Protein AF-A0A7S2E4H5-F1 (afdb_monomer_lite)

pLDDT: mean 79.69, std 18.26, range [30.3, 97.69]

Organism: NCBI:txid156173

Structure (mmCIF, N/CA/C/O backbone):
data_AF-A0A7S2E4H5-F1
#
_entry.id   AF-A0A7S2E4H5-F1
#
loop_
_atom_site.group_PDB
_atom_site.id
_atom_site.type_symbol
_atom_site.label_atom_id
_atom_site.label_alt_id
_atom_site.label_comp_id
_atom_site.label_asym_id
_atom_site.label_entity_id
_atom_site.label_seq_id
_atom_site.pdbx_PDB_ins_code
_atom_site.Cartn_x
_atom_site.Cartn_y
_atom_site.Cartn_z
_atom_site.occupancy
_atom_site.B_iso_or_equiv
_atom_site.auth_seq_id
_atom_site.auth_comp_id
_atom_site.auth_asym_id
_atom_site.auth_atom_id
_atom_site.pdbx_PDB_model_num
ATOM 1 N N . ALA A 1 1 ? -10.638 48.144 29.800 1.00 42.72 1 ALA A N 1
ATOM 2 C CA . ALA A 1 1 ? -10.459 46.744 30.228 1.00 42.72 1 ALA A CA 1
ATOM 3 C C . ALA A 1 1 ? -11.251 45.858 29.276 1.00 42.72 1 ALA A C 1
ATOM 5 O O . ALA A 1 1 ? -12.457 46.069 29.191 1.00 42.72 1 ALA A O 1
ATOM 6 N N . PRO A 1 2 ? -10.626 44.965 28.494 1.00 33.91 2 PRO A N 1
ATOM 7 C CA . PRO A 1 2 ? -11.381 44.022 27.685 1.00 33.91 2 PRO A CA 1
ATOM 8 C C . PRO A 1 2 ? -11.831 42.842 28.557 1.00 33.91 2 PRO A C 1
ATOM 10 O O . PRO A 1 2 ? -11.077 42.362 29.403 1.00 33.91 2 PRO A O 1
ATOM 13 N N . MET A 1 3 ? -13.086 42.428 28.379 1.00 31.50 3 MET A N 1
ATOM 14 C CA . MET A 1 3 ? -13.696 41.296 29.081 1.00 31.50 3 MET A CA 1
ATOM 15 C C . MET A 1 3 ? -13.072 39.964 28.638 1.00 31.50 3 MET A C 1
ATOM 17 O O . MET A 1 3 ? -12.712 39.833 27.465 1.00 31.50 3 MET A O 1
ATOM 21 N N . PRO A 1 4 ? -12.982 38.955 29.523 1.00 35.06 4 PRO A N 1
ATOM 22 C CA . PRO A 1 4 ? -12.543 37.630 29.127 1.00 35.06 4 PRO A CA 1
ATOM 23 C C . PRO A 1 4 ? -13.654 36.954 28.319 1.00 35.06 4 PRO A C 1
ATOM 25 O O . PRO A 1 4 ? -14.775 36.764 28.792 1.00 35.06 4 PRO A O 1
ATOM 28 N N . VAL A 1 5 ? -13.325 36.604 27.078 1.00 36.97 5 VAL A N 1
ATOM 29 C CA . VAL A 1 5 ? -14.122 35.713 26.236 1.00 36.97 5 VAL A CA 1
ATOM 30 C C . VAL A 1 5 ? -14.137 34.351 26.921 1.00 36.97 5 VAL A C 1
ATOM 32 O O . VAL A 1 5 ? -13.083 33.774 27.189 1.00 36.97 5 VAL A O 1
ATOM 35 N N . GLY A 1 6 ? -15.335 33.877 27.262 1.00 30.30 6 GLY A N 1
ATOM 36 C CA . GLY A 1 6 ? -15.539 32.606 27.939 1.00 30.30 6 GLY A CA 1
ATOM 37 C C . GLY A 1 6 ? -14.897 31.465 27.159 1.00 30.30 6 GLY A C 1
ATOM 38 O O . GLY A 1 6 ? -15.262 31.196 26.015 1.00 30.30 6 GLY A O 1
ATOM 39 N N . ALA A 1 7 ? -13.953 30.779 27.797 1.00 36.53 7 ALA A N 1
ATOM 40 C CA . ALA A 1 7 ? -13.545 29.455 27.373 1.00 36.53 7 ALA A CA 1
ATOM 41 C C . ALA A 1 7 ? -14.764 28.536 27.523 1.00 36.53 7 ALA A C 1
ATOM 43 O O . ALA A 1 7 ? -15.128 28.134 28.628 1.00 36.53 7 ALA A O 1
ATOM 44 N N . SER A 1 8 ? -15.425 28.243 26.404 1.00 35.50 8 SER A N 1
ATOM 45 C CA . SER A 1 8 ? -16.365 27.134 26.316 1.00 35.50 8 SER A CA 1
ATOM 46 C C . SER A 1 8 ? -15.570 25.858 26.567 1.00 35.50 8 SER A C 1
ATOM 48 O O . SER A 1 8 ? -14.859 25.382 25.683 1.00 35.50 8 SER A O 1
ATOM 50 N N . ALA A 1 9 ? -15.659 25.323 27.785 1.00 37.88 9 ALA A N 1
ATOM 51 C CA . ALA A 1 9 ? -15.227 23.970 28.082 1.00 37.88 9 ALA A CA 1
ATOM 52 C C . ALA A 1 9 ? -16.040 23.031 27.185 1.00 37.88 9 ALA A C 1
ATOM 54 O O . ALA A 1 9 ? -17.217 22.781 27.441 1.00 37.88 9 ALA A O 1
ATOM 55 N N . ALA A 1 10 ? -15.432 22.576 26.088 1.00 41.00 10 ALA A N 1
ATOM 56 C CA . ALA A 1 10 ? -15.995 21.525 25.263 1.00 41.00 10 ALA A CA 1
ATOM 57 C C . ALA A 1 10 ? -16.310 20.346 26.187 1.00 41.00 10 ALA A C 1
ATOM 59 O O . ALA A 1 10 ? -15.426 19.847 26.890 1.00 41.00 10 ALA A O 1
ATOM 60 N N . ALA A 1 11 ? -17.587 19.965 26.238 1.00 40.69 11 ALA A N 1
ATOM 61 C CA . ALA A 1 11 ? -18.033 18.778 26.941 1.00 40.69 11 ALA A CA 1
ATOM 62 C C . ALA A 1 11 ? -17.103 17.626 26.547 1.00 40.69 11 ALA A C 1
ATOM 64 O O . ALA A 1 11 ? -16.905 17.378 25.356 1.00 40.69 11 ALA A O 1
ATOM 65 N N . LYS A 1 12 ? -16.491 16.966 27.538 1.00 42.22 12 LYS A N 1
ATOM 66 C CA . LYS A 1 12 ? -15.772 15.709 27.325 1.00 42.22 12 LYS A CA 1
ATOM 67 C C . LYS A 1 12 ? -16.786 14.741 26.729 1.00 42.22 12 LYS A C 1
ATOM 69 O O . LYS A 1 12 ? -17.591 14.180 27.459 1.00 42.22 12 LYS A O 1
ATOM 74 N N . SER A 1 13 ? -16.816 14.635 25.406 1.00 53.72 13 SER A N 1
ATOM 75 C CA . SER A 1 13 ? -17.628 13.640 24.725 1.00 53.72 13 SER A CA 1
ATOM 76 C C . SER A 1 13 ? -17.195 12.280 25.254 1.00 53.72 13 SER A C 1
ATOM 78 O O . SER A 1 13 ? -15.989 12.015 25.249 1.00 53.72 13 SER A O 1
ATOM 80 N N . ASP A 1 14 ? -18.150 11.467 25.703 1.00 66.69 14 ASP A N 1
ATOM 81 C CA . ASP A 1 14 ? -17.972 10.061 26.075 1.00 66.69 14 ASP A CA 1
ATOM 82 C C . ASP A 1 14 ? -17.425 9.281 24.873 1.00 66.69 14 ASP A C 1
ATOM 84 O O . ASP A 1 14 ? -18.153 8.667 24.098 1.00 66.69 14 ASP A O 1
ATOM 88 N N . ARG A 1 15 ? -16.118 9.395 24.655 1.00 83.00 15 ARG A N 1
ATOM 89 C CA . ARG A 1 15 ? -15.388 8.753 23.572 1.00 83.00 15 ARG A CA 1
ATOM 90 C C . ARG A 1 15 ? -14.619 7.600 24.174 1.00 83.00 15 ARG A C 1
ATOM 92 O O . ARG A 1 15 ? -13.672 7.799 24.935 1.00 83.00 15 ARG A O 1
ATOM 99 N N . VAL A 1 16 ? -15.032 6.392 23.824 1.00 93.12 16 VAL A N 1
ATOM 100 C CA . VAL A 1 16 ? -14.374 5.166 24.269 1.00 93.12 16 VAL A CA 1
ATOM 101 C C . VAL A 1 16 ? -13.169 4.933 23.367 1.00 93.12 16 VAL A C 1
ATOM 103 O O . VAL A 1 16 ? -13.313 4.833 22.150 1.00 93.12 16 VAL A O 1
ATOM 106 N N . ALA A 1 17 ? -11.969 4.879 23.942 1.00 94.44 17 ALA A N 1
ATOM 107 C CA . ALA A 1 17 ? -10.776 4.523 23.181 1.00 94.44 17 ALA A CA 1
ATOM 108 C C . ALA A 1 17 ? -10.921 3.092 22.643 1.00 94.44 17 ALA A C 1
ATOM 110 O O . ALA A 1 17 ? -11.359 2.205 23.371 1.00 94.44 17 ALA A O 1
ATOM 111 N N . VAL A 1 18 ? -10.565 2.874 21.380 1.00 95.06 18 VAL A N 1
ATOM 112 C CA . VAL A 1 18 ? -10.649 1.575 20.695 1.00 95.06 18 VAL A CA 1
ATOM 113 C C . VAL A 1 18 ? -9.493 1.414 19.715 1.00 95.06 18 VAL A C 1
ATOM 115 O O . VAL A 1 18 ? -8.857 2.388 19.305 1.00 95.06 18 VAL A O 1
ATOM 118 N N . GLN A 1 19 ? -9.248 0.177 19.295 1.00 94.44 19 GLN A N 1
ATOM 119 C CA . GLN A 1 19 ? -8.546 -0.095 18.046 1.00 94.44 19 GLN A CA 1
ATOM 120 C C . GLN A 1 19 ? -9.551 -0.518 16.986 1.00 94.44 19 GLN A C 1
ATOM 122 O O . GLN A 1 19 ? -10.465 -1.293 17.271 1.00 94.44 19 GLN A O 1
ATOM 127 N N . PHE A 1 20 ? -9.361 -0.027 15.768 1.00 95.12 20 PHE A N 1
ATOM 128 C CA . PHE A 1 20 ? -10.204 -0.363 14.631 1.00 95.12 20 PHE A CA 1
ATOM 129 C C . PHE A 1 20 ? -9.353 -0.767 13.429 1.00 95.12 20 PHE A C 1
ATOM 131 O O . PHE A 1 20 ? -8.232 -0.279 13.263 1.00 95.12 20 PHE A O 1
ATOM 138 N N . PHE A 1 21 ? -9.859 -1.676 12.603 1.00 95.31 21 PHE A N 1
ATOM 139 C CA . PHE A 1 21 ? -9.192 -2.059 11.368 1.00 95.31 21 PHE A CA 1
ATOM 140 C C . PHE A 1 21 ? -9.642 -1.127 10.243 1.00 95.31 21 PHE A C 1
ATOM 142 O O . PHE A 1 21 ? -10.796 -1.150 9.818 1.00 95.31 21 PHE A O 1
ATOM 149 N N . LEU A 1 22 ? -8.729 -0.284 9.762 1.00 96.50 22 LEU A N 1
ATOM 150 C CA . LEU A 1 22 ? -8.971 0.536 8.584 1.00 96.50 22 LEU A CA 1
ATOM 151 C C . LEU A 1 22 ? -9.149 -0.383 7.372 1.00 96.50 22 LEU A C 1
ATOM 153 O O . LEU A 1 22 ? -8.344 -1.288 7.161 1.00 96.50 22 LEU A O 1
ATOM 157 N N . THR A 1 23 ? -10.179 -0.114 6.578 1.00 95.44 23 THR A N 1
ATOM 158 C CA . THR A 1 23 ? -10.408 -0.724 5.267 1.00 95.44 23 THR A CA 1
ATOM 159 C C . THR A 1 23 ? -10.743 0.400 4.304 1.00 95.44 23 THR A C 1
ATOM 161 O O . THR A 1 23 ? -11.634 1.201 4.579 1.00 95.44 23 THR A O 1
ATOM 164 N N . VAL A 1 24 ? -10.010 0.487 3.201 1.00 95.12 24 VAL A N 1
ATOM 165 C CA . VAL A 1 24 ? -10.157 1.556 2.210 1.00 95.12 24 VAL A CA 1
ATOM 166 C C . VAL A 1 24 ? -10.390 0.920 0.855 1.00 95.12 24 VAL A C 1
ATOM 168 O O . VAL A 1 24 ? -9.580 0.103 0.416 1.00 95.12 24 VAL A O 1
ATOM 171 N N . ASP A 1 25 ? -11.462 1.329 0.181 1.00 92.06 25 ASP A N 1
ATOM 172 C CA . ASP A 1 25 ? -11.707 0.920 -1.196 1.00 92.06 25 ASP A CA 1
ATOM 173 C C . ASP A 1 25 ? -10.605 1.483 -2.096 1.00 92.06 25 ASP A C 1
ATOM 175 O O . ASP A 1 25 ? -10.458 2.698 -2.252 1.00 92.06 25 ASP A O 1
ATOM 179 N N . LEU A 1 26 ? -9.791 0.600 -2.678 1.00 90.56 26 LEU A N 1
ATOM 180 C CA . LEU A 1 26 ? -8.650 1.035 -3.482 1.00 90.56 26 LEU A CA 1
ATOM 181 C C . LEU A 1 26 ? -9.069 1.623 -4.827 1.00 90.56 26 LEU A C 1
ATOM 183 O O . LEU A 1 26 ? -8.196 2.157 -5.520 1.00 90.56 26 LEU A O 1
ATOM 187 N N . THR A 1 27 ? -10.350 1.500 -5.185 1.00 86.19 27 THR A N 1
ATOM 188 C CA . THR A 1 27 ? -10.955 2.010 -6.411 1.00 86.19 27 THR A CA 1
ATOM 189 C C . THR A 1 27 ? -11.573 3.395 -6.251 1.00 86.19 27 THR A C 1
ATOM 191 O O . THR A 1 27 ? -11.859 4.036 -7.264 1.00 86.19 27 THR A O 1
ATOM 194 N N . ASP A 1 28 ? -11.739 3.883 -5.023 1.00 87.50 28 ASP A N 1
ATOM 195 C CA . ASP A 1 28 ? -12.206 5.239 -4.758 1.00 87.50 28 ASP A CA 1
ATOM 196 C C . ASP A 1 28 ? -11.040 6.236 -4.887 1.00 87.50 28 ASP A C 1
ATOM 198 O O . ASP A 1 28 ? -10.008 6.139 -4.221 1.00 87.50 28 ASP A O 1
ATOM 202 N N . THR A 1 29 ? -11.185 7.223 -5.771 1.00 82.19 29 THR A N 1
ATOM 203 C CA . THR A 1 29 ? -10.162 8.254 -6.000 1.00 82.19 29 THR A CA 1
ATOM 204 C C . THR A 1 29 ? -10.111 9.297 -4.885 1.00 82.19 29 THR A C 1
ATOM 206 O O . THR A 1 29 ? -9.074 9.947 -4.706 1.00 82.19 29 THR A O 1
ATOM 209 N N . ALA A 1 30 ? -11.193 9.431 -4.117 1.00 87.62 30 ALA A N 1
ATOM 210 C CA . ALA A 1 30 ? -11.297 10.289 -2.945 1.00 87.62 30 ALA A CA 1
ATOM 211 C C . ALA A 1 30 ? -10.940 9.559 -1.640 1.00 87.62 30 ALA A C 1
ATOM 213 O O . ALA A 1 30 ? -10.965 10.180 -0.576 1.00 87.62 30 ALA A O 1
ATOM 214 N N . ALA A 1 31 ? -10.564 8.280 -1.722 1.00 90.19 31 ALA A N 1
ATOM 215 C CA . ALA A 1 31 ? -10.208 7.454 -0.582 1.00 90.19 31 ALA A CA 1
ATOM 216 C C . ALA A 1 31 ? -9.148 8.113 0.327 1.00 90.19 31 ALA A C 1
ATOM 218 O O . ALA A 1 31 ? -8.085 8.535 -0.157 1.00 90.19 31 ALA A O 1
ATOM 219 N N . PRO A 1 32 ? -9.384 8.158 1.651 1.00 95.25 32 PRO A N 1
ATOM 220 C CA . PRO A 1 32 ? -8.406 8.646 2.609 1.00 95.25 32 PRO A CA 1
ATOM 221 C C . PRO A 1 32 ? -7.432 7.524 3.002 1.00 95.25 32 PRO A C 1
ATOM 223 O O . PRO A 1 32 ? -7.831 6.461 3.469 1.00 95.25 32 PRO A O 1
ATOM 226 N N . PHE A 1 33 ? -6.133 7.774 2.858 1.00 97.00 33 PHE A N 1
ATOM 227 C CA . PHE A 1 33 ? -5.062 6.869 3.281 1.00 97.00 33 PHE A CA 1
ATOM 228 C C . PHE A 1 33 ? -4.336 7.433 4.497 1.00 97.00 33 PHE A C 1
ATOM 230 O O . PHE A 1 33 ? -4.181 8.646 4.608 1.00 97.00 33 PHE A O 1
ATOM 237 N N . VAL A 1 34 ? -3.784 6.577 5.355 1.00 97.62 34 VAL A N 1
ATOM 238 C CA . VAL A 1 34 ? -2.894 7.031 6.434 1.00 97.62 34 VAL A CA 1
ATOM 239 C C . VAL A 1 34 ? -1.463 7.134 5.917 1.00 97.62 34 VAL A C 1
ATOM 241 O O . VAL A 1 34 ? -0.870 6.151 5.468 1.00 97.62 34 VAL A O 1
ATOM 244 N N . ALA A 1 35 ? -0.884 8.327 5.984 1.00 96.62 35 ALA A N 1
ATOM 245 C CA . ALA A 1 35 ? 0.507 8.561 5.631 1.00 96.62 35 ALA A CA 1
ATOM 246 C C . ALA A 1 35 ? 1.456 7.948 6.674 1.00 96.62 35 ALA A C 1
ATOM 248 O O . ALA A 1 35 ? 1.439 8.324 7.845 1.00 96.62 35 ALA A O 1
ATOM 249 N N . ARG A 1 36 ? 2.350 7.055 6.240 1.00 93.88 36 ARG A N 1
ATOM 250 C CA . ARG A 1 36 ? 3.518 6.634 7.021 1.00 93.88 36 ARG A CA 1
ATOM 251 C C . ARG A 1 36 ? 4.674 7.584 6.716 1.00 93.88 36 ARG A C 1
ATOM 253 O O . ARG A 1 36 ? 5.007 7.797 5.552 1.00 93.88 36 ARG A O 1
ATOM 260 N N . GLN A 1 37 ? 5.261 8.177 7.750 1.00 79.25 37 GLN A N 1
ATOM 261 C CA . GLN A 1 37 ? 6.379 9.110 7.610 1.00 79.25 37 GLN A CA 1
ATOM 262 C C . GLN A 1 37 ? 7.678 8.471 8.113 1.00 79.25 37 GLN A C 1
ATOM 264 O O . GLN A 1 37 ? 7.699 7.878 9.188 1.00 79.25 37 GLN A O 1
ATOM 269 N N . SER A 1 38 ? 8.770 8.635 7.361 1.00 70.69 38 SER A N 1
ATOM 270 C CA . SER A 1 38 ? 10.126 8.263 7.802 1.00 70.69 38 SER A CA 1
ATOM 271 C C . SER A 1 38 ? 11.207 9.279 7.409 1.00 70.69 38 SER A C 1
ATOM 273 O O . SER A 1 38 ? 12.380 8.925 7.329 1.00 70.69 38 SER A O 1
ATOM 275 N N . GLY A 1 39 ? 10.830 10.533 7.122 1.00 73.00 39 GLY A N 1
ATOM 276 C CA . GLY A 1 39 ? 11.769 11.558 6.634 1.00 73.00 39 GLY A CA 1
ATOM 277 C C . GLY A 1 39 ? 12.276 11.320 5.203 1.00 73.00 39 GLY A C 1
ATOM 278 O O . GLY A 1 39 ? 13.297 11.873 4.809 1.00 73.00 39 GLY A O 1
ATOM 279 N N . THR A 1 40 ? 11.581 10.472 4.447 1.00 81.88 40 THR A N 1
ATOM 280 C CA . THR A 1 40 ? 11.836 10.124 3.044 1.00 81.88 40 THR A CA 1
ATOM 281 C C . THR A 1 40 ? 11.120 11.076 2.092 1.00 81.88 40 THR A C 1
ATOM 283 O O . THR A 1 40 ? 10.114 11.684 2.463 1.00 81.88 40 THR A O 1
ATOM 286 N N . SER A 1 41 ? 11.608 11.186 0.852 1.00 89.56 41 SER A N 1
ATOM 287 C CA . SER A 1 41 ? 10.870 11.888 -0.206 1.00 89.56 41 SER A CA 1
ATOM 288 C C . SER A 1 41 ? 9.633 11.101 -0.641 1.00 89.56 41 SER A C 1
ATOM 290 O O . SER A 1 41 ? 8.603 11.687 -0.977 1.00 89.56 41 SER A O 1
ATOM 292 N N . LEU A 1 42 ? 9.702 9.769 -0.565 1.00 92.56 42 LEU A N 1
ATOM 293 C CA . LEU A 1 42 ? 8.583 8.876 -0.819 1.00 92.56 42 LEU A CA 1
ATOM 294 C C . LEU A 1 42 ? 7.771 8.610 0.450 1.00 92.56 42 LEU A C 1
ATOM 296 O O . LEU A 1 42 ? 8.294 8.556 1.562 1.00 92.56 42 LEU A O 1
ATOM 300 N N . GLN A 1 43 ? 6.473 8.379 0.274 1.00 93.19 43 GLN A N 1
ATOM 301 C CA . GLN A 1 43 ? 5.541 8.123 1.367 1.00 93.19 43 GLN A CA 1
ATOM 302 C C . GLN A 1 43 ? 4.771 6.829 1.110 1.00 93.19 43 GLN A C 1
ATOM 304 O O . GLN A 1 43 ? 4.125 6.688 0.068 1.00 93.19 43 GLN A O 1
ATOM 309 N N . LEU A 1 44 ? 4.795 5.907 2.077 1.00 96.31 44 LEU A N 1
ATOM 310 C CA . LEU A 1 44 ? 3.875 4.771 2.077 1.00 96.31 44 LEU A CA 1
ATOM 311 C C . LEU A 1 44 ? 2.528 5.210 2.637 1.00 96.31 44 LEU A C 1
ATOM 313 O O . LEU A 1 44 ? 2.449 5.900 3.652 1.00 96.31 44 LEU A O 1
ATOM 317 N N . ARG A 1 45 ? 1.460 4.800 1.963 1.00 96.69 45 ARG A N 1
ATOM 318 C CA . ARG A 1 45 ? 0.091 5.192 2.290 1.00 96.69 45 ARG A CA 1
ATOM 319 C C . ARG A 1 45 ? -0.707 3.959 2.659 1.00 96.69 45 ARG A C 1
ATOM 321 O O . ARG A 1 45 ? -0.971 3.115 1.807 1.00 96.69 45 ARG A O 1
ATOM 328 N N . GLN A 1 46 ? -1.038 3.828 3.932 1.00 97.69 46 GLN A N 1
ATOM 329 C CA . GLN A 1 46 ? -1.779 2.692 4.450 1.00 97.69 46 GLN A CA 1
ATOM 330 C C . GLN A 1 46 ? -3.253 2.805 4.076 1.00 97.69 46 GLN A C 1
ATOM 332 O O . GLN A 1 46 ? -3.898 3.815 4.350 1.00 97.69 46 GLN A O 1
ATOM 337 N N . SER A 1 47 ? -3.761 1.750 3.451 1.00 97.25 47 SER A N 1
ATOM 338 C CA . SER A 1 47 ? -5.171 1.573 3.109 1.00 97.25 47 SER A CA 1
ATOM 339 C C . SER A 1 47 ? -5.857 0.560 4.016 1.00 97.25 47 SER A C 1
ATOM 341 O O . SER A 1 47 ? -7.057 0.655 4.228 1.00 97.25 47 SER A O 1
ATOM 343 N N . HIS A 1 48 ? -5.105 -0.408 4.551 1.00 96.81 48 HIS A N 1
ATOM 344 C CA . HIS A 1 48 ? -5.649 -1.408 5.464 1.00 96.81 48 HIS A CA 1
ATOM 345 C C . HIS A 1 48 ? -4.727 -1.643 6.652 1.00 96.81 48 HIS A C 1
ATOM 347 O O . HIS A 1 48 ? -3.502 -1.622 6.504 1.00 96.81 48 HIS A O 1
ATOM 353 N N . GLY A 1 49 ? -5.298 -1.890 7.825 1.00 95.44 49 GLY A N 1
ATOM 354 C CA . GLY A 1 49 ? -4.559 -2.261 9.032 1.00 95.44 49 GLY A CA 1
ATOM 355 C C . GLY A 1 49 ? -5.146 -1.656 10.303 1.00 95.44 49 GLY A C 1
ATOM 356 O O . GLY A 1 49 ? -5.958 -0.736 10.256 1.00 95.44 49 GLY A O 1
ATOM 357 N N . TRP A 1 50 ? -4.708 -2.167 11.450 1.00 94.62 50 TRP A N 1
ATOM 358 C CA . TRP A 1 50 ? -5.155 -1.685 12.757 1.00 94.62 50 TRP A CA 1
ATOM 359 C C . TRP A 1 50 ? -4.631 -0.279 13.065 1.00 94.62 50 TRP A C 1
ATOM 361 O O . TRP A 1 50 ? -3.439 -0.009 12.907 1.00 94.62 50 TRP A O 1
ATOM 371 N N . LEU A 1 51 ? -5.521 0.580 13.559 1.00 94.50 51 LEU A N 1
ATOM 372 C CA . LEU A 1 51 ? -5.250 1.940 14.022 1.00 94.50 51 LEU A CA 1
ATOM 373 C C . LEU A 1 51 ? -5.905 2.179 15.386 1.00 94.50 51 LEU A C 1
ATOM 375 O O . LEU A 1 51 ? -6.862 1.497 15.757 1.00 94.50 51 LEU A O 1
ATOM 379 N N . ASN A 1 52 ? -5.409 3.174 16.119 1.00 94.69 52 ASN A N 1
ATOM 380 C CA . ASN A 1 52 ? -6.051 3.652 17.343 1.00 94.69 52 ASN A CA 1
ATOM 381 C C . ASN A 1 52 ? -7.103 4.724 17.020 1.00 94.69 52 ASN A C 1
ATOM 383 O O . ASN A 1 52 ? -6.925 5.545 16.118 1.00 94.69 52 ASN A O 1
ATOM 387 N N . GLY A 1 53 ? -8.189 4.764 17.783 1.00 95.56 53 GLY A N 1
ATOM 388 C CA . GLY A 1 53 ? -9.228 5.770 17.609 1.00 95.56 53 GLY A CA 1
ATOM 389 C C . GLY A 1 53 ? -10.195 5.846 18.779 1.00 95.56 53 GLY A C 1
ATOM 390 O O . GLY A 1 53 ? -9.958 5.305 19.860 1.00 95.56 53 GLY A O 1
ATOM 391 N N . TYR A 1 54 ? -11.297 6.537 18.532 1.00 96.25 54 TYR A N 1
ATOM 392 C CA . TYR A 1 54 ? -12.343 6.820 19.497 1.00 96.25 54 TYR A CA 1
ATOM 393 C C . TYR A 1 54 ? -13.696 6.4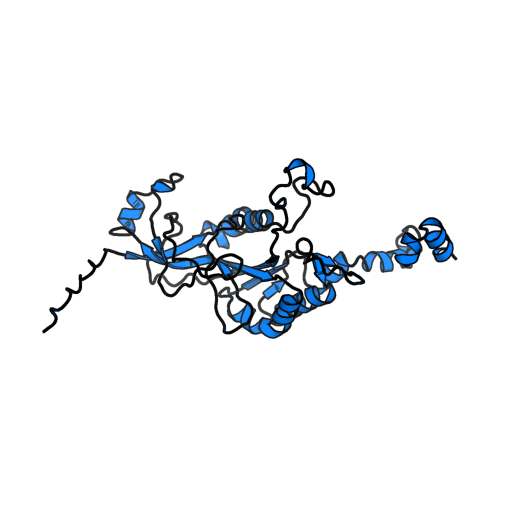10 18.932 1.00 96.25 54 TYR A C 1
ATOM 395 O O . TYR A 1 54 ? -14.116 6.906 17.888 1.00 96.25 54 TYR A O 1
ATOM 403 N N . LEU A 1 55 ? -14.377 5.516 19.636 1.00 96.38 55 LEU A N 1
ATOM 404 C CA . LEU A 1 55 ? -15.728 5.067 19.339 1.00 96.38 55 LEU A CA 1
ATOM 405 C C . LEU A 1 55 ? -16.747 6.099 19.837 1.00 96.38 55 LEU A C 1
ATOM 407 O O . LEU A 1 55 ? -16.689 6.539 20.987 1.00 96.38 55 LEU A O 1
ATOM 411 N N . HIS A 1 56 ? -17.708 6.446 18.980 1.00 94.50 56 HIS A N 1
ATOM 412 C CA . HIS A 1 56 ? -18.850 7.307 19.303 1.00 94.50 56 HIS A CA 1
ATOM 413 C C . HIS A 1 56 ? -20.005 6.472 19.860 1.00 94.50 56 HIS A C 1
ATOM 415 O O . HIS A 1 56 ? -21.071 6.351 19.259 1.00 94.50 56 HIS A O 1
ATOM 421 N N . ALA A 1 57 ? -19.761 5.844 21.003 1.00 91.00 57 ALA A N 1
ATOM 422 C CA . ALA A 1 57 ? -20.749 5.112 21.781 1.00 91.00 57 ALA A CA 1
ATOM 423 C C . ALA A 1 57 ? -20.330 5.128 23.253 1.00 91.00 57 ALA A C 1
ATOM 425 O O . ALA A 1 57 ? -19.156 5.318 23.566 1.00 91.00 57 ALA A O 1
ATOM 426 N N . SER A 1 58 ? -21.277 4.870 24.152 1.00 89.06 58 SER A N 1
ATOM 427 C CA . SER A 1 58 ? -21.020 4.759 25.593 1.00 89.06 58 SER A CA 1
ATOM 428 C C . SER A 1 58 ? -20.097 3.592 25.953 1.00 89.06 58 SER A C 1
ATOM 430 O O . SER A 1 58 ? -19.356 3.670 26.928 1.00 89.06 58 SER A O 1
ATOM 432 N N . SER A 1 59 ? -20.134 2.506 25.177 1.00 92.75 59 SER A N 1
ATOM 433 C CA . SER A 1 59 ? -19.275 1.333 25.351 1.00 92.75 59 SER A CA 1
ATOM 434 C C . SER A 1 59 ? -19.189 0.503 24.067 1.00 92.75 59 SER A C 1
ATOM 436 O O . SER A 1 59 ? -20.016 0.643 23.158 1.00 92.75 59 SER A O 1
ATOM 438 N N . LEU A 1 60 ? -18.205 -0.400 23.998 1.00 92.19 60 LEU A N 1
ATOM 439 C CA . LEU A 1 60 ? -18.114 -1.375 22.908 1.00 92.19 60 LEU A CA 1
ATOM 440 C C . LEU A 1 60 ? -19.311 -2.341 22.920 1.00 92.19 60 LEU A C 1
ATOM 442 O O . LEU A 1 60 ? -19.819 -2.696 21.859 1.00 92.19 60 LEU A O 1
ATOM 446 N N . ASP A 1 61 ? -19.809 -2.717 24.098 1.00 93.12 61 ASP A N 1
ATOM 447 C CA . ASP A 1 61 ? -20.988 -3.579 24.239 1.00 93.12 61 ASP A CA 1
ATOM 448 C C . ASP A 1 61 ? -22.266 -2.915 23.722 1.00 93.12 61 ASP A C 1
ATOM 450 O O . ASP A 1 61 ? -23.100 -3.568 23.091 1.00 93.12 61 ASP A O 1
ATOM 454 N N . ASP A 1 62 ? -22.424 -1.610 23.937 1.00 92.62 62 ASP A N 1
ATOM 455 C CA . ASP A 1 62 ? -23.568 -0.871 23.401 1.00 92.62 62 ASP A CA 1
ATOM 456 C C . ASP A 1 62 ? -23.497 -0.777 21.878 1.00 92.62 62 ASP A C 1
ATOM 458 O O . ASP A 1 62 ? -24.504 -0.981 21.197 1.00 92.62 62 ASP A O 1
ATOM 462 N N . ALA A 1 63 ? -22.295 -0.578 21.333 1.00 93.25 63 ALA A N 1
ATOM 463 C CA . ALA A 1 63 ? -22.061 -0.634 19.897 1.00 93.25 63 ALA A CA 1
ATOM 464 C C . ALA A 1 63 ? -22.375 -2.032 19.319 1.00 93.25 63 ALA A C 1
ATOM 466 O O . ALA A 1 63 ? -23.014 -2.132 18.271 1.00 93.25 63 ALA A O 1
ATOM 467 N N . ARG A 1 64 ? -22.026 -3.120 20.031 1.00 94.06 64 ARG A N 1
ATOM 468 C CA . ARG A 1 64 ? -22.379 -4.507 19.654 1.00 94.06 64 AR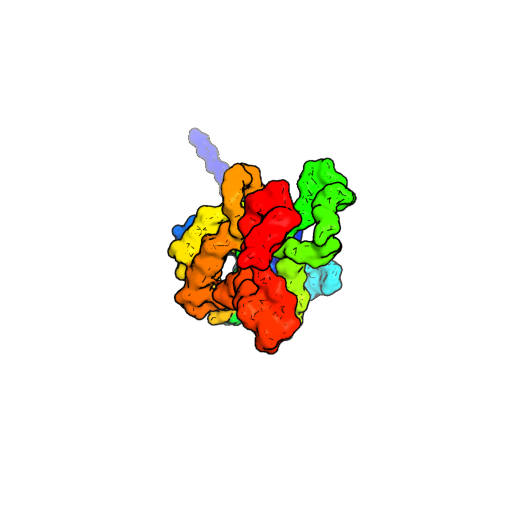G A CA 1
ATOM 469 C C . ARG A 1 64 ? -23.889 -4.735 19.605 1.00 94.06 64 ARG A C 1
ATOM 471 O O . ARG A 1 64 ? -24.363 -5.398 18.691 1.00 94.06 64 ARG A O 1
ATOM 478 N N . LYS A 1 65 ? -24.648 -4.193 20.562 1.00 94.31 65 LYS A N 1
ATOM 479 C CA . LYS A 1 65 ? -26.116 -4.347 20.614 1.00 94.31 65 LYS A CA 1
ATOM 480 C C . LYS A 1 65 ? -26.835 -3.613 19.482 1.00 94.31 65 LYS A C 1
ATOM 482 O O . LYS A 1 65 ? -27.897 -4.054 19.057 1.00 94.31 65 LYS A O 1
ATOM 487 N N . GLN A 1 66 ? -26.288 -2.487 19.028 1.00 92.00 66 GLN A N 1
ATOM 488 C CA . GLN A 1 66 ? -26.874 -1.679 17.952 1.00 92.00 66 GLN A CA 1
ATOM 489 C C . GLN A 1 66 ? -26.493 -2.184 16.554 1.00 92.00 66 GLN A C 1
ATOM 491 O O . GLN A 1 66 ? -27.197 -1.902 15.583 1.00 92.00 66 GLN A O 1
ATOM 496 N N . TYR A 1 67 ? -25.403 -2.945 16.454 1.00 95.25 67 TYR A N 1
ATOM 497 C CA . TYR A 1 67 ? -24.889 -3.470 15.199 1.00 95.25 67 TYR A CA 1
ATOM 498 C C . TYR A 1 67 ? -25.860 -4.454 14.534 1.00 95.25 67 TYR A C 1
ATOM 500 O O . TYR A 1 67 ? -26.320 -5.424 15.133 1.00 95.25 67 TYR A O 1
ATOM 508 N N . THR A 1 68 ? -26.126 -4.235 13.247 1.00 94.00 68 THR A N 1
ATOM 509 C CA . THR A 1 68 ? -26.831 -5.178 12.374 1.00 94.00 68 THR A CA 1
ATOM 510 C C . THR A 1 68 ? -25.972 -5.472 11.146 1.00 94.00 68 THR A C 1
ATOM 512 O O . THR A 1 68 ? -25.626 -4.570 10.375 1.00 94.00 68 THR A O 1
ATOM 515 N N . ALA A 1 69 ? -25.647 -6.751 10.936 1.00 91.00 69 ALA A N 1
ATOM 516 C CA . ALA A 1 69 ? -24.874 -7.191 9.778 1.00 91.00 69 ALA A CA 1
ATOM 517 C C . ALA A 1 69 ? -25.546 -6.750 8.464 1.00 91.00 69 ALA A C 1
ATOM 519 O O . ALA A 1 69 ? -26.762 -6.854 8.307 1.00 91.00 69 ALA A O 1
ATOM 520 N N . GLY A 1 70 ? -24.756 -6.212 7.532 1.00 89.81 70 GLY A N 1
ATOM 521 C CA . GLY A 1 70 ? -25.240 -5.726 6.234 1.00 89.81 70 GLY A CA 1
ATOM 522 C C . GLY A 1 70 ? -25.969 -4.373 6.247 1.00 89.81 70 GLY A C 1
ATOM 523 O O . GLY A 1 70 ? -26.292 -3.863 5.178 1.00 89.81 70 GLY A O 1
ATOM 524 N N . LYS A 1 71 ? -26.209 -3.752 7.412 1.00 93.12 71 LYS A N 1
ATOM 525 C CA . LYS A 1 71 ? -26.794 -2.404 7.509 1.00 93.12 71 LYS A CA 1
ATOM 526 C C . LYS A 1 71 ? -25.751 -1.401 7.992 1.00 93.12 71 LYS A C 1
ATOM 528 O O . LYS A 1 71 ? -25.672 -1.120 9.184 1.00 93.12 71 LYS A O 1
ATOM 533 N N . GLU A 1 72 ? -24.997 -0.819 7.065 1.00 90.56 72 GLU A N 1
ATOM 534 C CA . GLU A 1 72 ? -23.858 0.068 7.358 1.00 90.56 72 GLU A CA 1
ATOM 535 C C . GLU A 1 72 ? -24.203 1.239 8.298 1.00 90.56 72 GLU A C 1
ATOM 537 O O . GLU A 1 72 ? -23.440 1.570 9.196 1.00 90.56 72 GLU A O 1
ATOM 542 N N . LEU A 1 73 ? -25.406 1.816 8.202 1.00 93.06 73 LEU A N 1
ATOM 543 C CA . LEU A 1 73 ? -25.850 2.883 9.115 1.00 93.06 73 LEU A CA 1
ATOM 544 C C . LEU A 1 73 ? -25.958 2.454 10.591 1.00 93.06 73 LEU A C 1
ATOM 546 O O . LEU A 1 73 ? -25.954 3.311 11.474 1.00 93.06 73 LEU A O 1
ATOM 550 N N . SER A 1 74 ? -26.074 1.152 10.860 1.00 92.75 74 SER A N 1
ATOM 551 C CA . SER A 1 74 ? -26.043 0.589 12.217 1.00 92.75 74 SER A CA 1
ATOM 552 C C . SER A 1 74 ? -24.627 0.291 12.709 1.00 92.75 74 SER A C 1
ATOM 554 O O . SER A 1 74 ? -24.442 -0.081 13.864 1.00 92.75 74 SER A O 1
ATOM 556 N N . TRP A 1 75 ? -23.624 0.415 11.836 1.00 95.94 75 TRP A N 1
ATOM 557 C CA . TRP A 1 75 ? -22.252 0.110 12.196 1.00 95.94 75 TRP A CA 1
ATOM 558 C C . TRP A 1 75 ? -21.678 1.204 13.100 1.00 95.94 75 TRP A C 1
ATOM 560 O O . TRP A 1 75 ? -21.977 2.387 12.886 1.00 95.94 75 TRP A O 1
ATOM 570 N N . PRO A 1 76 ? -20.854 0.818 14.086 1.00 96.12 76 PRO A N 1
ATOM 571 C CA . PRO A 1 76 ? -20.160 1.740 14.973 1.00 96.12 76 PRO A CA 1
ATOM 572 C C . PRO A 1 76 ? -19.424 2.856 14.224 1.00 96.12 76 PRO A C 1
ATOM 574 O O . PRO A 1 76 ? -18.721 2.599 13.245 1.00 96.12 76 PRO A O 1
ATOM 577 N N . LEU A 1 77 ? -19.562 4.089 14.714 1.00 96.69 77 LEU A N 1
ATOM 578 C CA . LEU A 1 77 ? -18.854 5.255 14.190 1.00 96.69 77 LEU A CA 1
ATOM 579 C C . LEU A 1 77 ? -17.578 5.499 15.006 1.00 96.69 77 LEU A C 1
ATOM 581 O O . LEU A 1 77 ? -17.628 5.570 16.235 1.00 96.69 77 LEU A O 1
ATOM 585 N N . VAL A 1 78 ? -16.440 5.634 14.331 1.00 96.75 78 VAL A N 1
ATOM 586 C CA . VAL A 1 78 ? -15.118 5.810 14.943 1.00 96.75 78 VAL A CA 1
ATOM 587 C C . VAL A 1 78 ? -14.411 7.020 14.344 1.00 96.75 78 VAL A C 1
ATOM 589 O O . VAL A 1 78 ? -14.434 7.226 13.133 1.00 96.75 78 VAL A O 1
ATOM 592 N N . THR A 1 79 ? -13.730 7.797 15.185 1.00 96.94 79 THR A N 1
ATOM 593 C CA . THR A 1 79 ? -12.770 8.819 14.746 1.00 96.94 79 THR A CA 1
ATOM 594 C C . THR A 1 79 ? -11.347 8.335 15.025 1.00 96.94 79 THR A C 1
ATOM 596 O O . THR A 1 79 ? -11.037 8.020 16.177 1.00 96.94 79 THR A O 1
ATOM 599 N N . PRO A 1 80 ? -10.463 8.277 14.018 1.00 96.62 80 PRO A N 1
ATOM 600 C CA . PRO A 1 80 ? -9.053 7.960 14.214 1.00 96.62 80 PRO A CA 1
ATOM 601 C C . PRO A 1 80 ? -8.366 8.929 15.184 1.00 96.62 80 PRO A C 1
ATOM 603 O O . PRO A 1 80 ? -8.724 10.105 15.265 1.00 96.62 80 PRO A O 1
ATOM 606 N N . HIS A 1 81 ? -7.350 8.451 15.903 1.00 95.56 81 HIS A N 1
ATOM 607 C CA . HIS A 1 81 ? -6.538 9.299 16.778 1.00 95.56 81 HIS A CA 1
ATOM 608 C C . HIS A 1 81 ? -5.842 10.422 15.983 1.00 95.56 81 HIS A C 1
ATOM 610 O O . HIS A 1 81 ? -5.460 10.234 14.829 1.00 95.56 81 HIS A O 1
ATOM 616 N N . GLU A 1 82 ? -5.625 11.582 16.606 1.00 94.31 82 GLU A N 1
ATOM 617 C CA . GLU A 1 82 ? -5.071 12.785 15.949 1.00 94.31 82 GLU A CA 1
ATOM 618 C C . GLU A 1 82 ? -3.614 12.626 15.475 1.00 94.31 82 GLU A C 1
ATOM 620 O O . GLU A 1 82 ? -3.101 13.456 14.731 1.00 94.31 82 GLU A O 1
ATOM 625 N N . GLU A 1 83 ? -2.950 11.540 15.878 1.00 94.06 83 GLU A N 1
ATOM 626 C CA . GLU A 1 83 ? -1.591 11.199 15.439 1.00 94.06 83 GLU A CA 1
ATOM 627 C C . GLU A 1 83 ? -1.530 10.770 13.965 1.00 94.06 83 GLU A C 1
ATOM 629 O O . GLU A 1 83 ? -0.467 10.824 13.343 1.00 94.06 83 GLU A O 1
ATOM 634 N N . TYR A 1 84 ? -2.656 10.328 13.395 1.00 95.94 84 TYR A N 1
ATOM 635 C CA . TYR A 1 84 ? -2.708 9.850 12.021 1.00 95.94 84 TYR A CA 1
ATOM 636 C C . TYR A 1 84 ? -2.950 11.005 11.054 1.00 95.94 84 TYR A C 1
ATOM 638 O O . TYR A 1 84 ? -3.994 11.656 11.067 1.00 95.94 84 TYR A O 1
ATOM 646 N N . LEU A 1 85 ? -1.998 11.211 10.145 1.00 96.31 85 LEU A N 1
ATOM 647 C CA . LEU A 1 85 ? -2.174 12.114 9.016 1.00 96.31 85 LEU A CA 1
ATOM 648 C C . LEU A 1 85 ? -2.875 11.376 7.874 1.00 96.31 85 LEU A C 1
ATOM 650 O O . LEU A 1 85 ? -2.276 10.510 7.229 1.00 96.31 85 LEU A O 1
ATOM 654 N N . PHE A 1 86 ? -4.117 11.759 7.590 1.00 97.12 86 PHE A N 1
ATOM 655 C CA . PHE A 1 86 ? -4.823 11.279 6.408 1.00 97.12 86 PHE A CA 1
ATOM 656 C C . PHE A 1 86 ? -4.435 12.089 5.174 1.00 97.12 86 PHE A C 1
ATOM 658 O O . PHE A 1 86 ? -4.332 13.316 5.214 1.00 97.12 86 PHE A O 1
ATOM 665 N N . VAL A 1 87 ? -4.217 11.393 4.065 1.00 96.06 87 VAL A N 1
ATOM 666 C CA . VAL A 1 87 ? -3.851 11.964 2.771 1.00 96.06 87 VAL A CA 1
ATOM 667 C C . VAL A 1 87 ? -4.618 11.282 1.648 1.00 96.06 87 VAL A C 1
ATOM 669 O O . VAL A 1 87 ? -4.991 10.116 1.752 1.00 96.06 87 VAL A O 1
ATOM 672 N N . ASN A 1 88 ? -4.795 11.981 0.534 1.00 92.75 88 ASN A N 1
ATOM 673 C CA . ASN A 1 88 ? -5.300 11.367 -0.690 1.00 92.75 88 ASN A CA 1
ATOM 674 C C . ASN A 1 88 ? -4.187 10.619 -1.455 1.00 92.75 88 ASN A C 1
ATOM 676 O O . ASN A 1 88 ? -3.010 10.619 -1.075 1.00 92.75 88 ASN A O 1
ATOM 680 N N . ARG A 1 89 ? -4.533 10.051 -2.617 1.00 88.25 89 ARG A N 1
ATOM 681 C CA . ARG A 1 89 ? -3.586 9.366 -3.522 1.00 88.25 89 ARG A CA 1
ATOM 682 C C . ARG A 1 89 ? -2.445 10.232 -4.073 1.00 88.25 89 ARG A C 1
ATOM 684 O O . ARG A 1 89 ? -1.533 9.702 -4.700 1.00 88.25 89 ARG A O 1
ATOM 691 N N . HIS A 1 90 ? -2.477 11.546 -3.879 1.00 88.19 90 HIS A N 1
ATOM 692 C CA . HIS A 1 90 ? -1.409 12.466 -4.280 1.00 88.19 90 HIS A CA 1
ATOM 693 C C . HIS A 1 90 ? -0.589 12.956 -3.078 1.00 88.19 90 HIS A C 1
ATOM 695 O O . HIS A 1 90 ? 0.321 13.759 -3.245 1.00 88.19 90 HIS A O 1
ATOM 701 N N . GLY A 1 91 ? -0.881 12.469 -1.866 1.00 90.56 91 GLY A N 1
ATOM 702 C CA . GLY A 1 91 ? -0.192 12.876 -0.639 1.00 90.56 91 GLY A CA 1
ATOM 703 C C . GLY A 1 91 ? -0.685 14.206 -0.073 1.00 90.56 91 GLY A C 1
ATOM 704 O O . GLY A 1 91 ? -0.082 14.732 0.858 1.00 90.56 91 GLY A O 1
ATOM 705 N N . LYS A 1 92 ? -1.778 14.761 -0.611 1.00 92.62 92 LYS A N 1
ATOM 706 C CA . LYS A 1 92 ? -2.391 15.975 -0.073 1.00 92.62 92 LYS A CA 1
ATOM 707 C C . LYS A 1 92 ? -3.158 15.624 1.195 1.00 92.62 92 LYS A C 1
ATOM 709 O O . LYS A 1 92 ? -3.976 14.707 1.166 1.00 92.62 92 LYS A O 1
ATOM 714 N N . ALA A 1 93 ? -2.915 16.380 2.263 1.00 95.31 93 ALA A N 1
ATOM 715 C CA . ALA A 1 93 ? -3.609 16.223 3.535 1.00 95.31 93 ALA A CA 1
ATOM 716 C C . ALA A 1 93 ? -5.135 16.302 3.373 1.00 95.31 93 ALA A C 1
ATOM 718 O O . ALA A 1 93 ? -5.659 17.108 2.597 1.00 95.31 93 ALA A O 1
ATOM 719 N N . MET A 1 94 ? -5.825 15.459 4.131 1.00 95.56 94 MET A N 1
ATOM 720 C CA . MET A 1 94 ? -7.275 15.356 4.211 1.00 95.56 94 MET A CA 1
ATOM 721 C C . MET A 1 94 ? -7.731 15.577 5.657 1.00 95.56 94 MET A C 1
ATOM 723 O O . MET A 1 94 ? -6.948 15.349 6.583 1.00 95.56 94 MET A O 1
ATOM 727 N N . PRO A 1 95 ? -8.981 16.024 5.876 1.00 95.12 95 PRO A N 1
ATOM 728 C CA . PRO A 1 95 ? -9.552 16.044 7.217 1.00 95.12 95 PRO A CA 1
ATOM 729 C C . PRO A 1 95 ? -9.596 14.627 7.802 1.00 95.12 95 PRO A C 1
ATOM 731 O O . PRO A 1 95 ? -9.734 13.650 7.065 1.00 95.12 95 PRO A O 1
ATOM 734 N N . ASN A 1 96 ? -9.490 14.528 9.127 1.00 94.00 96 ASN A N 1
ATOM 735 C CA . ASN A 1 96 ? -9.604 13.257 9.836 1.00 94.00 96 ASN A CA 1
ATOM 736 C C . ASN A 1 96 ? -11.037 12.706 9.664 1.00 94.00 96 ASN A C 1
ATOM 738 O O . ASN A 1 96 ? -11.980 13.394 10.070 1.00 94.00 96 ASN A O 1
ATOM 742 N N . PRO A 1 97 ? -11.233 11.539 9.020 1.00 94.94 97 PRO A N 1
ATOM 743 C CA . PRO A 1 97 ? -12.566 11.060 8.677 1.00 94.94 97 PRO A CA 1
ATOM 744 C C . PRO A 1 97 ? -13.292 10.465 9.889 1.00 94.94 97 PRO A C 1
ATOM 746 O O . PRO A 1 97 ? -12.678 9.889 10.783 1.00 94.94 97 PRO A O 1
ATOM 749 N N . GLU A 1 98 ? -14.621 10.536 9.884 1.00 95.31 98 GLU A N 1
ATOM 750 C CA . GLU A 1 98 ? -15.448 9.663 10.719 1.00 95.31 98 GLU A CA 1
ATOM 751 C C . GLU A 1 98 ? -15.772 8.401 9.918 1.00 95.31 98 GLU A C 1
ATOM 753 O O . GLU A 1 98 ? -16.281 8.474 8.800 1.00 95.31 98 GLU A O 1
ATOM 758 N N . LEU A 1 99 ? -15.433 7.241 10.472 1.00 95.31 99 LEU A N 1
ATOM 759 C CA . LEU A 1 99 ? -15.479 5.964 9.773 1.00 95.31 99 LEU A CA 1
ATOM 760 C C . LEU A 1 99 ? -16.527 5.060 10.404 1.00 95.31 99 LEU A C 1
ATOM 762 O O . LEU A 1 99 ? -16.564 4.894 11.623 1.00 95.31 99 LEU A O 1
ATOM 766 N N . ARG A 1 100 ? -17.357 4.439 9.567 1.00 95.50 100 ARG A N 1
ATOM 767 C CA . ARG A 1 100 ? -18.230 3.344 9.988 1.00 95.50 100 ARG A CA 1
ATOM 768 C C . ARG A 1 100 ? -17.478 2.036 9.828 1.00 95.50 100 ARG A C 1
ATOM 770 O O . ARG A 1 100 ? -16.989 1.736 8.745 1.00 95.50 100 ARG A O 1
ATOM 777 N N . VAL A 1 101 ? -17.365 1.279 10.910 1.00 94.75 101 VAL A N 1
ATOM 778 C CA . VAL A 1 101 ? -16.510 0.087 10.964 1.00 94.75 101 VAL A CA 1
ATOM 779 C C . VAL A 1 101 ? -17.333 -1.105 11.430 1.00 94.75 101 VAL A C 1
ATOM 781 O O . VAL A 1 101 ? -18.152 -0.970 12.337 1.00 94.75 101 VAL A O 1
ATOM 784 N N . SER A 1 102 ? -17.132 -2.274 10.815 1.00 93.38 102 SER A N 1
ATOM 785 C CA . SER A 1 102 ? -17.770 -3.511 11.272 1.00 93.38 102 SER A CA 1
ATOM 786 C C . SER A 1 102 ? -17.396 -3.802 12.726 1.00 93.38 102 SER A C 1
ATOM 788 O O . SER A 1 102 ? -16.285 -3.520 13.170 1.00 93.38 102 SER A O 1
ATOM 790 N N . ILE A 1 103 ? -18.303 -4.424 13.477 1.00 93.31 103 ILE A N 1
ATOM 791 C CA . ILE A 1 103 ? -18.041 -4.773 14.877 1.00 93.31 103 ILE A CA 1
ATOM 792 C C . ILE A 1 103 ? -16.898 -5.790 15.042 1.00 93.31 103 ILE A C 1
ATOM 794 O O . ILE A 1 103 ? -16.273 -5.859 16.098 1.00 93.31 103 ILE A O 1
ATOM 798 N N . GLU A 1 104 ? -16.634 -6.582 14.001 1.00 91.00 104 GLU A N 1
ATOM 799 C CA . GLU A 1 104 ? -15.525 -7.544 13.925 1.00 91.00 104 GLU A CA 1
ATOM 800 C C . GLU A 1 104 ? -14.170 -6.848 13.747 1.00 91.00 104 GLU A C 1
ATOM 802 O O . GLU A 1 104 ? -13.133 -7.369 14.152 1.00 91.00 104 GLU A O 1
ATOM 807 N N . ASP A 1 105 ? -14.194 -5.635 13.202 1.00 93.38 105 ASP A N 1
ATOM 808 C CA . ASP A 1 105 ? -13.032 -4.793 12.952 1.00 93.38 105 ASP A CA 1
ATOM 809 C C . ASP A 1 105 ? -12.810 -3.798 14.108 1.00 93.38 105 ASP A C 1
ATOM 811 O O . ASP A 1 105 ? -12.148 -2.777 13.932 1.00 93.38 105 ASP A O 1
ATOM 815 N N . LEU A 1 106 ? -13.350 -4.091 15.300 1.00 93.56 106 LEU A N 1
ATOM 816 C CA . LEU A 1 106 ? -13.174 -3.316 16.529 1.00 93.56 106 LEU A CA 1
ATOM 817 C C . LEU A 1 106 ? -12.696 -4.175 17.694 1.00 93.56 106 LEU A C 1
ATOM 819 O O . LEU A 1 106 ? -13.186 -5.282 17.928 1.00 93.56 106 LEU A O 1
ATOM 823 N N . ARG A 1 107 ? -11.788 -3.614 18.495 1.00 91.75 107 ARG A N 1
ATOM 824 C CA . ARG A 1 107 ? -11.326 -4.224 19.745 1.00 91.75 107 ARG A CA 1
ATOM 825 C C . ARG A 1 107 ? -10.935 -3.189 20.792 1.00 91.75 107 ARG A C 1
ATOM 827 O O . ARG A 1 107 ? -10.726 -2.013 20.490 1.00 91.75 107 ARG A O 1
ATOM 834 N N . GLU A 1 108 ? -10.823 -3.654 22.029 1.00 89.94 108 GLU A N 1
ATOM 835 C CA . GLU A 1 108 ? -10.409 -2.825 23.156 1.00 89.94 108 GLU A CA 1
ATOM 836 C C . GLU A 1 108 ? -8.954 -2.341 23.019 1.00 89.94 108 GLU A C 1
ATOM 838 O O . GLU A 1 108 ? -8.092 -3.059 22.493 1.00 89.94 108 GLU A O 1
ATOM 843 N N . PRO A 1 109 ? -8.653 -1.126 23.506 1.00 80.69 109 PRO A N 1
ATOM 844 C CA . PRO A 1 109 ? -7.300 -0.603 23.533 1.00 80.69 109 PRO A CA 1
ATOM 845 C C . PRO A 1 109 ? -6.471 -1.398 24.548 1.00 80.69 109 PRO A C 1
ATOM 847 O O . PRO A 1 109 ? -6.916 -1.677 25.657 1.00 80.69 109 PRO A O 1
ATOM 850 N N . GLY A 1 110 ? -5.245 -1.768 24.182 1.00 66.38 110 GLY A N 1
ATOM 851 C CA . GLY A 1 110 ? -4.341 -2.485 25.088 1.00 66.38 110 GLY A CA 1
ATOM 852 C C . GLY A 1 110 ? -4.476 -4.009 25.081 1.00 66.38 110 GLY A C 1
ATOM 853 O O . GLY A 1 110 ? -3.623 -4.672 25.672 1.00 66.38 110 GLY A O 1
ATOM 854 N N . MET A 1 111 ? -5.433 -4.589 24.339 1.00 66.88 111 MET A N 1
ATOM 855 C CA . MET A 1 111 ? -5.237 -5.961 23.858 1.00 66.88 111 MET A CA 1
ATOM 856 C C . MET A 1 111 ? -3.899 -5.990 23.121 1.00 66.88 111 MET A C 1
ATOM 858 O O . MET A 1 111 ? -3.654 -5.111 22.290 1.00 66.88 111 MET A O 1
ATOM 862 N N . THR A 1 112 ? -3.016 -6.936 23.472 1.00 60.09 112 THR A N 1
ATOM 863 C CA . THR A 1 112 ? -1.670 -7.024 22.888 1.00 60.09 112 THR A CA 1
ATOM 864 C C . THR A 1 112 ? -1.808 -6.861 21.380 1.00 60.09 112 THR A C 1
ATOM 866 O O . THR A 1 112 ? -2.517 -7.680 20.785 1.00 60.09 112 THR A O 1
ATOM 869 N N . PRO A 1 113 ? -1.236 -5.794 20.775 1.00 62.34 113 PRO A N 1
ATOM 870 C CA . PRO A 1 113 ? -1.446 -5.514 19.368 1.00 62.34 113 PRO A CA 1
ATOM 871 C C . PRO A 1 113 ? -1.122 -6.783 18.615 1.00 62.34 113 PRO A C 1
ATOM 873 O O . PRO A 1 113 ? 0.008 -7.272 18.700 1.00 62.34 113 PRO A O 1
ATOM 876 N N . GLN A 1 114 ? -2.134 -7.370 17.977 1.00 68.88 114 GLN A N 1
ATOM 877 C CA . GLN A 1 114 ? -1.902 -8.591 17.239 1.00 68.88 114 GLN A CA 1
ATOM 878 C C . GLN A 1 114 ? -0.844 -8.261 16.203 1.00 68.88 114 GLN A C 1
ATOM 880 O O . GLN A 1 114 ? -1.041 -7.361 15.385 1.00 68.88 114 GLN A O 1
ATOM 885 N N . GLN A 1 115 ? 0.323 -8.885 16.354 1.00 81.06 115 GLN A N 1
ATOM 886 C CA . GLN A 1 115 ? 1.483 -8.502 15.580 1.00 81.06 115 GLN A CA 1
ATOM 887 C C . GLN A 1 115 ? 1.130 -8.648 14.104 1.00 81.06 115 GLN A C 1
ATOM 889 O O . GLN A 1 115 ? 0.662 -9.705 13.687 1.00 81.06 115 GLN A O 1
ATOM 894 N N . THR A 1 116 ? 1.333 -7.585 13.323 1.00 91.25 116 THR A N 1
ATOM 895 C CA . THR A 1 116 ? 1.134 -7.641 11.877 1.00 91.25 116 THR A CA 1
ATOM 896 C C . THR A 1 116 ? 2.010 -8.767 11.325 1.00 91.25 116 THR A C 1
ATOM 898 O O . THR A 1 116 ? 3.239 -8.730 11.428 1.00 91.25 116 THR A O 1
ATOM 901 N N . GLU A 1 117 ? 1.397 -9.803 10.763 1.00 92.50 117 GLU A N 1
ATOM 902 C CA . GLU A 1 117 ? 2.120 -10.945 10.200 1.00 92.50 117 GLU A CA 1
ATOM 903 C C . GLU A 1 117 ? 2.643 -10.604 8.803 1.00 92.50 117 GLU A C 1
ATOM 905 O O . GLU A 1 117 ? 3.760 -10.984 8.445 1.00 92.50 117 GLU A O 1
ATOM 910 N N . LEU A 1 118 ? 1.865 -9.835 8.034 1.00 93.56 118 LEU A N 1
ATOM 911 C CA . LEU A 1 118 ? 2.173 -9.499 6.649 1.00 93.56 118 LEU A CA 1
ATOM 912 C C . LEU A 1 118 ? 1.939 -8.016 6.336 1.00 93.56 118 LEU A C 1
ATOM 914 O O . LEU A 1 118 ? 0.830 -7.512 6.486 1.00 93.56 118 LEU A O 1
ATOM 918 N N . SER A 1 119 ? 2.963 -7.349 5.809 1.00 95.75 119 SER A N 1
ATOM 919 C CA . SER A 1 119 ? 2.817 -6.081 5.088 1.00 95.75 119 SER A CA 1
ATOM 920 C C . SER A 1 119 ? 2.790 -6.344 3.590 1.00 95.75 119 SER A C 1
ATOM 922 O O . SER A 1 119 ? 3.695 -6.981 3.049 1.00 95.75 119 SER A O 1
ATOM 924 N N . ILE A 1 120 ? 1.781 -5.825 2.903 1.00 95.38 120 ILE A N 1
ATOM 925 C CA . ILE A 1 120 ? 1.702 -5.856 1.441 1.00 95.38 120 ILE A CA 1
ATOM 926 C C . ILE A 1 120 ? 1.874 -4.434 0.936 1.00 95.38 120 ILE A C 1
ATOM 928 O O . ILE A 1 120 ? 1.137 -3.542 1.347 1.00 95.38 120 ILE A O 1
ATOM 932 N N . VAL A 1 121 ? 2.833 -4.218 0.040 1.00 95.38 121 VAL A N 1
ATOM 933 C CA . VAL A 1 121 ? 3.039 -2.925 -0.614 1.00 95.38 121 VAL A CA 1
ATOM 934 C C . VAL A 1 121 ? 2.681 -3.029 -2.082 1.00 95.38 121 VAL A C 1
ATOM 936 O O . VAL A 1 121 ? 3.377 -3.689 -2.848 1.00 95.38 121 VAL A O 1
ATOM 939 N N . PHE A 1 122 ? 1.632 -2.329 -2.490 1.00 94.25 122 PHE A N 1
ATOM 940 C CA . PHE A 1 122 ? 1.341 -2.107 -3.897 1.00 94.25 122 PHE A CA 1
ATOM 941 C C . PHE A 1 122 ? 2.128 -0.898 -4.394 1.00 94.25 122 PHE A C 1
ATOM 943 O O . PHE A 1 122 ? 1.896 0.226 -3.950 1.00 94.25 122 PHE A O 1
ATOM 950 N N . VAL A 1 123 ? 3.050 -1.118 -5.328 1.00 92.75 123 VAL A N 1
ATOM 951 C CA . VAL A 1 123 ? 3.713 -0.043 -6.069 1.00 92.75 123 VAL A CA 1
ATOM 952 C C . VAL A 1 123 ? 2.866 0.270 -7.295 1.00 92.75 123 VAL A C 1
ATOM 954 O O . VAL A 1 123 ? 2.698 -0.582 -8.166 1.00 92.75 123 VAL A O 1
ATOM 957 N N . ARG A 1 124 ? 2.291 1.471 -7.323 1.00 88.44 124 ARG A N 1
ATOM 958 C CA . ARG A 1 124 ? 1.191 1.869 -8.211 1.00 88.44 124 ARG A CA 1
ATOM 959 C C . ARG A 1 124 ? 1.528 3.140 -8.962 1.00 88.44 124 ARG A C 1
ATOM 961 O O . ARG A 1 124 ? 2.284 3.980 -8.477 1.00 88.44 124 ARG A O 1
ATOM 968 N N . TRP A 1 125 ? 0.875 3.327 -10.099 1.00 86.12 125 TRP A N 1
ATOM 969 C CA . TRP A 1 125 ? 0.912 4.598 -10.804 1.00 86.12 125 TRP A CA 1
ATOM 970 C C . TRP A 1 125 ? 0.176 5.705 -10.026 1.00 86.12 125 TRP A C 1
ATOM 972 O O . TRP A 1 125 ? -0.985 5.567 -9.628 1.00 86.12 125 TRP A O 1
ATOM 982 N N . GLY A 1 126 ? 0.876 6.811 -9.793 1.00 82.31 126 GLY A N 1
ATOM 983 C CA . GLY A 1 126 ? 0.420 7.995 -9.063 1.00 82.31 126 GLY A CA 1
ATOM 984 C C . GLY A 1 126 ? 0.243 9.244 -9.926 1.00 82.31 126 GLY A C 1
ATOM 985 O O . GLY A 1 126 ? -0.028 10.310 -9.371 1.00 82.31 126 GLY A O 1
ATOM 986 N N . GLY A 1 127 ? 0.426 9.135 -11.247 1.00 73.75 127 GLY A N 1
ATOM 987 C CA . GLY A 1 127 ? 0.283 10.254 -12.180 1.00 73.75 127 GLY A CA 1
ATOM 988 C C . GLY A 1 127 ? -1.151 10.781 -12.296 1.00 73.75 127 GLY A C 1
ATOM 989 O O . GLY A 1 127 ? -2.073 10.293 -11.643 1.00 73.75 127 GLY A O 1
ATOM 990 N N . ARG A 1 128 ? -1.338 11.804 -13.142 1.00 65.19 128 ARG A N 1
ATOM 991 C CA . ARG A 1 128 ? -2.617 12.529 -13.288 1.00 65.19 128 ARG A CA 1
ATOM 992 C C . ARG A 1 128 ? -3.783 11.647 -13.736 1.00 65.19 128 ARG A C 1
ATOM 994 O O . ARG A 1 128 ? -4.909 11.888 -13.317 1.00 65.19 128 ARG A O 1
ATOM 1001 N N . HIS A 1 129 ? -3.511 10.646 -14.569 1.00 64.81 129 HIS A N 1
ATOM 1002 C CA . HIS A 1 129 ? -4.517 9.725 -15.092 1.00 64.81 129 HIS A CA 1
ATOM 1003 C C . HIS A 1 129 ? -4.409 8.370 -14.402 1.00 64.81 129 HIS A C 1
ATOM 1005 O O . HIS A 1 129 ? -3.323 7.782 -14.339 1.00 64.81 129 HIS A O 1
ATOM 1011 N N . ARG A 1 130 ? -5.535 7.863 -13.897 1.00 65.88 130 ARG A N 1
ATOM 1012 C CA . ARG A 1 130 ? -5.618 6.504 -13.370 1.00 65.88 130 ARG A CA 1
ATOM 1013 C C . ARG A 1 130 ? -5.663 5.508 -14.519 1.00 65.88 130 ARG A C 1
ATOM 1015 O O . ARG A 1 130 ? -6.329 5.711 -15.529 1.00 65.88 130 ARG A O 1
ATOM 1022 N 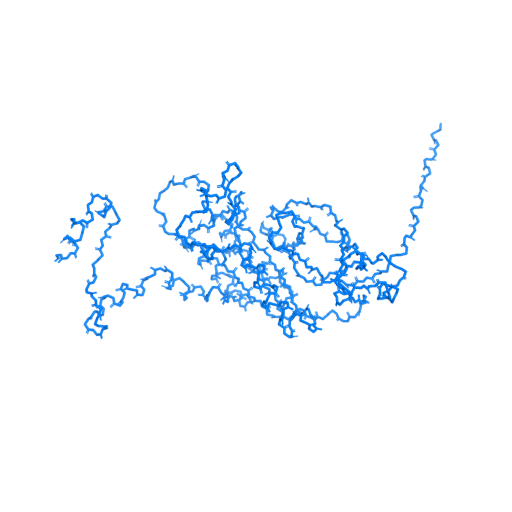N . ILE A 1 131 ? -4.967 4.396 -14.330 1.00 64.12 131 ILE A N 1
ATOM 1023 C CA . ILE A 1 131 ? -4.962 3.307 -15.294 1.00 64.12 131 ILE A CA 1
ATOM 1024 C C . ILE A 1 131 ? -6.361 2.667 -15.331 1.00 64.12 131 ILE A C 1
ATOM 1026 O O . ILE A 1 131 ? -6.825 2.132 -14.321 1.00 64.12 131 ILE A O 1
ATOM 1030 N N . GLY A 1 132 ? -7.013 2.716 -16.494 1.00 57.44 132 GLY A N 1
ATOM 1031 C CA . GLY A 1 132 ? -8.358 2.174 -16.711 1.00 57.44 132 GLY A CA 1
ATOM 1032 C C . GLY A 1 132 ? -9.504 3.178 -16.536 1.00 57.44 132 GLY A C 1
ATOM 1033 O O . GLY A 1 132 ? -10.648 2.805 -16.768 1.00 57.44 132 GLY A O 1
ATOM 1034 N N . GLU A 1 133 ? -9.233 4.438 -16.169 1.00 56.50 133 GLU A N 1
ATOM 1035 C CA . GLU A 1 133 ? -10.237 5.508 -16.262 1.00 56.50 133 GLU A CA 1
ATOM 1036 C C . GLU A 1 133 ? -10.207 6.140 -17.659 1.00 56.50 133 GLU A C 1
ATOM 1038 O O . GLU A 1 133 ? -9.148 6.514 -18.167 1.00 56.50 133 GLU A O 1
ATOM 1043 N N . SER A 1 134 ? -11.382 6.276 -18.278 1.00 51.31 134 SER A N 1
ATOM 1044 C CA . SER A 1 134 ? -11.541 7.083 -19.491 1.00 51.31 134 SER A CA 1
ATOM 1045 C C . SER A 1 134 ? -11.282 8.554 -19.159 1.00 51.31 134 SER A C 1
ATOM 1047 O O . SER A 1 134 ? -11.704 9.039 -18.108 1.00 51.31 134 SER A O 1
ATOM 1049 N N . ALA A 1 135 ? -10.581 9.277 -20.036 1.00 48.69 135 ALA A N 1
ATOM 1050 C CA . ALA A 1 135 ? -10.349 10.704 -19.834 1.00 48.69 135 ALA A CA 1
ATOM 1051 C C . ALA A 1 135 ? -11.694 11.464 -19.731 1.00 48.69 135 ALA A C 1
ATOM 1053 O O . ALA A 1 135 ? -12.642 11.117 -20.442 1.00 48.69 135 ALA A O 1
ATOM 1054 N N . PRO A 1 136 ? -11.805 12.506 -18.882 1.00 41.47 136 PRO A N 1
ATOM 1055 C CA . PRO A 1 136 ? -13.038 13.279 -18.755 1.00 41.47 136 PRO A CA 1
ATOM 1056 C C . PRO A 1 136 ? -13.483 13.835 -20.111 1.00 41.47 136 PRO A C 1
ATOM 1058 O O . PRO A 1 136 ? -12.710 14.509 -20.789 1.00 41.47 136 PRO A O 1
ATOM 1061 N N . GLY A 1 137 ? -14.732 13.566 -20.498 1.00 44.34 137 GLY A N 1
ATOM 1062 C CA . GLY A 1 137 ? -15.292 14.008 -21.780 1.00 44.34 137 GLY A CA 1
ATOM 1063 C C . GLY A 1 137 ? -15.118 13.023 -22.936 1.00 44.34 137 GLY A C 1
ATOM 1064 O O . GLY A 1 137 ? -15.615 13.303 -24.025 1.00 44.34 137 GLY A O 1
ATOM 1065 N N . VAL A 1 138 ? -14.488 11.866 -22.711 1.00 47.44 138 VAL A N 1
ATOM 1066 C CA . VAL A 1 138 ? -14.485 10.774 -23.685 1.00 47.44 138 VAL A CA 1
ATOM 1067 C C . VAL A 1 138 ? -15.527 9.739 -23.275 1.00 47.44 138 VAL A C 1
ATOM 1069 O O . VAL A 1 138 ? -15.497 9.211 -22.165 1.00 47.44 138 VAL A O 1
ATOM 1072 N N . LEU A 1 139 ? -16.510 9.510 -24.150 1.00 42.41 139 LEU A N 1
ATOM 1073 C CA . LEU A 1 139 ? -17.550 8.500 -23.957 1.00 42.41 139 LEU A CA 1
ATOM 1074 C C . LEU A 1 139 ? -16.884 7.142 -23.695 1.00 42.41 139 LEU A C 1
ATOM 1076 O O . LEU A 1 139 ? -15.990 6.753 -24.440 1.00 42.41 139 LEU A O 1
ATOM 1080 N N . GLU A 1 140 ? -17.360 6.390 -22.696 1.00 46.97 140 GLU A N 1
ATOM 1081 C CA . GLU A 1 140 ? -16.845 5.054 -22.318 1.00 46.97 140 GLU A CA 1
ATOM 1082 C C . GLU A 1 140 ? -16.709 4.071 -23.503 1.00 46.97 140 GLU A C 1
ATOM 1084 O O . GLU A 1 140 ? -15.966 3.096 -23.426 1.00 46.97 140 GLU A O 1
ATOM 1089 N N . LYS A 1 141 ? -17.400 4.333 -24.621 1.00 43.12 141 LYS A N 1
ATOM 1090 C CA . LYS A 1 141 ? -17.311 3.558 -25.865 1.00 43.12 141 LYS A CA 1
ATOM 1091 C C . LYS A 1 141 ? -16.101 3.872 -26.754 1.00 43.12 141 LYS A C 1
ATOM 1093 O O . LYS A 1 141 ? -15.819 3.065 -27.633 1.00 43.12 141 LYS A O 1
ATOM 1098 N N . GLU A 1 142 ? -15.411 4.995 -26.561 1.00 40.16 142 GLU A N 1
ATOM 1099 C CA . GLU A 1 142 ? -14.309 5.440 -27.433 1.00 40.16 142 GLU A CA 1
ATOM 1100 C C . GLU A 1 142 ? -12.918 5.372 -26.773 1.00 40.16 142 GLU A C 1
ATOM 1102 O O . GLU A 1 142 ? -11.919 5.397 -27.487 1.00 40.16 142 GLU A O 1
ATOM 1107 N N . THR A 1 143 ? -12.822 5.214 -25.443 1.00 41.03 143 THR A N 1
ATOM 1108 C CA . THR A 1 143 ? -11.536 5.111 -24.703 1.00 41.03 143 THR A CA 1
ATOM 1109 C C . THR A 1 143 ? -11.332 3.855 -23.878 1.00 41.03 143 THR A C 1
ATOM 1111 O O . THR A 1 143 ? -10.284 3.721 -23.242 1.00 41.03 143 THR A O 1
ATOM 1114 N N . ALA A 1 144 ? -12.253 2.892 -23.911 1.00 40.47 144 ALA A N 1
ATOM 1115 C CA . ALA A 1 144 ? -11.810 1.524 -23.700 1.00 40.47 144 ALA A CA 1
ATOM 1116 C C . ALA A 1 144 ? -10.900 1.213 -24.887 1.00 40.47 144 ALA A C 1
ATOM 1118 O O . ALA A 1 144 ? -11.403 0.864 -25.951 1.00 40.47 144 ALA A O 1
ATOM 1119 N N . ASP A 1 145 ? -9.594 1.455 -24.736 1.00 42.44 145 ASP A N 1
ATOM 1120 C CA . ASP A 1 145 ? -8.578 1.045 -25.694 1.00 42.44 145 ASP A CA 1
ATOM 1121 C C . ASP A 1 145 ? -8.952 -0.388 -26.109 1.00 42.44 145 ASP A C 1
ATOM 1123 O O . ASP A 1 145 ? -8.936 -1.294 -25.263 1.00 42.44 145 ASP A O 1
ATOM 1127 N N . PRO A 1 146 ? -9.440 -0.607 -27.347 1.00 38.19 146 PRO A N 1
ATOM 1128 C CA . PRO A 1 146 ? -10.149 -1.835 -27.706 1.00 38.19 146 PRO A CA 1
ATOM 1129 C C . PRO A 1 146 ? -9.204 -3.043 -27.776 1.00 38.19 146 PRO A C 1
ATOM 1131 O O . PRO A 1 146 ? -9.577 -4.113 -28.251 1.00 38.19 146 PRO A O 1
ATOM 1134 N N . SER A 1 147 ? -7.967 -2.882 -27.315 1.00 42.31 147 SER A N 1
ATOM 1135 C CA . SER A 1 147 ? -6.870 -3.807 -27.500 1.00 42.31 147 SER A CA 1
ATOM 1136 C C . SER A 1 147 ? -6.773 -4.909 -26.440 1.00 42.31 147 SER A C 1
ATOM 1138 O O . SER A 1 147 ? -6.082 -5.890 -26.708 1.00 42.31 147 SER A O 1
ATOM 1140 N N . TRP A 1 148 ? -7.482 -4.838 -25.297 1.00 43.38 148 TRP A N 1
ATOM 1141 C CA . TRP A 1 148 ? -7.324 -5.870 -24.249 1.00 43.38 148 TRP A CA 1
ATOM 1142 C C . TRP A 1 148 ? -8.607 -6.401 -23.564 1.00 43.38 148 TRP A C 1
ATOM 1144 O O . TRP A 1 148 ? -8.532 -7.374 -22.818 1.00 43.38 148 TRP A O 1
ATOM 1154 N N . GLY A 1 149 ? -9.803 -5.878 -23.861 1.00 38.69 149 GLY A N 1
ATOM 1155 C CA . GLY A 1 149 ? -11.077 -6.374 -23.300 1.00 38.69 149 GLY A CA 1
ATOM 1156 C C . GLY A 1 149 ? -11.370 -5.912 -21.859 1.00 38.69 149 GLY A C 1
ATOM 1157 O O . GLY A 1 149 ? -10.552 -5.253 -21.228 1.00 38.69 149 GLY A O 1
ATOM 1158 N N . VAL A 1 150 ? -12.548 -6.267 -21.318 1.00 38.59 150 VAL A N 1
ATOM 1159 C CA . VAL A 1 150 ? -13.036 -5.841 -19.975 1.00 38.59 150 VAL A CA 1
ATOM 1160 C C . VAL A 1 150 ? -12.085 -6.250 -18.833 1.00 38.59 150 VAL A C 1
ATOM 1162 O O . VAL A 1 150 ? -12.046 -5.605 -17.790 1.00 38.59 150 VAL A O 1
ATOM 1165 N N . PHE A 1 151 ? -11.269 -7.286 -19.056 1.00 40.00 151 PHE A N 1
ATOM 1166 C CA . PHE A 1 151 ? -10.256 -7.806 -18.126 1.00 40.00 151 PHE A CA 1
ATOM 1167 C C . PHE A 1 151 ? -8.830 -7.655 -18.656 1.00 40.00 151 PHE A C 1
ATOM 1169 O O . PHE A 1 151 ? -7.928 -8.383 -18.245 1.00 40.00 151 PHE A O 1
ATOM 1176 N N . GLY A 1 152 ? -8.633 -6.737 -19.596 1.00 40.28 152 GLY A N 1
ATOM 1177 C CA . GLY A 1 152 ? -7.408 -6.522 -20.342 1.00 40.28 152 GLY A CA 1
ATOM 1178 C C . GLY A 1 152 ? -6.227 -5.970 -19.573 1.00 40.28 152 GLY A C 1
ATOM 1179 O O . GLY A 1 152 ? -5.603 -5.040 -20.049 1.00 40.28 152 GLY A O 1
ATOM 1180 N N . ALA A 1 153 ? -5.952 -6.501 -18.385 1.00 45.56 153 ALA A N 1
ATOM 1181 C CA . ALA A 1 153 ? -4.758 -6.321 -17.573 1.00 45.56 153 ALA A CA 1
ATOM 1182 C C . ALA A 1 153 ? -4.089 -4.928 -17.591 1.00 45.56 153 ALA A C 1
ATOM 1184 O O . ALA A 1 153 ? -2.855 -4.869 -17.653 1.00 45.56 153 ALA A O 1
ATOM 1185 N N . PRO A 1 154 ? -4.809 -3.796 -17.430 1.00 53.25 154 PRO A N 1
ATOM 1186 C CA . PRO A 1 154 ? -4.182 -2.735 -16.680 1.00 53.25 154 PRO A CA 1
ATOM 1187 C C . PRO A 1 154 ? -3.956 -3.224 -15.239 1.00 53.25 154 PRO A C 1
ATOM 1189 O O . PRO A 1 154 ? -4.886 -3.788 -14.656 1.00 53.25 154 PRO A O 1
ATOM 1192 N N . PRO A 1 155 ? -2.772 -3.013 -14.632 1.00 60.94 155 PRO A N 1
ATOM 1193 C CA . PRO A 1 155 ? -2.571 -2.969 -13.197 1.00 60.94 155 PRO A CA 1
ATOM 1194 C C . PRO A 1 155 ? -3.464 -1.859 -12.647 1.00 60.94 155 PRO A C 1
ATOM 1196 O O . PRO A 1 155 ? -3.072 -0.709 -12.456 1.00 60.94 155 PRO A O 1
ATOM 1199 N N . SER A 1 156 ? -4.734 -2.197 -12.512 1.00 70.94 156 SER A N 1
ATOM 1200 C CA . SER A 1 156 ? -5.782 -1.259 -12.211 1.00 70.94 156 SER A CA 1
ATOM 1201 C C . SER A 1 156 ? -6.050 -1.306 -10.721 1.00 70.94 156 SER A C 1
ATOM 1203 O O . SER A 1 156 ? -5.856 -2.314 -10.035 1.00 70.94 156 SER A O 1
ATOM 1205 N N . ASP A 1 157 ? -6.507 -0.175 -10.219 1.00 82.50 157 ASP A N 1
ATOM 1206 C CA . ASP A 1 157 ? -6.944 -0.012 -8.841 1.00 82.50 157 ASP A CA 1
ATOM 1207 C C . ASP A 1 157 ? -7.994 -1.081 -8.454 1.00 82.50 157 ASP A C 1
ATOM 1209 O O . ASP A 1 157 ? -7.955 -1.578 -7.332 1.00 82.50 157 ASP A O 1
ATOM 1213 N N . TRP A 1 158 ? -8.816 -1.545 -9.410 1.00 83.75 158 TRP A N 1
ATOM 1214 C CA . TRP A 1 158 ? -9.773 -2.650 -9.241 1.00 83.75 158 TRP A CA 1
ATOM 1215 C C . TRP A 1 158 ? -9.120 -4.022 -9.069 1.00 83.75 158 TRP A C 1
ATOM 1217 O O . TRP A 1 158 ? -9.562 -4.799 -8.230 1.00 83.75 158 TRP A O 1
ATOM 1227 N N . TYR A 1 159 ? -8.060 -4.336 -9.821 1.00 83.12 159 TYR A N 1
ATOM 1228 C CA . TYR A 1 159 ? -7.356 -5.610 -9.640 1.00 83.12 159 TYR A CA 1
ATOM 1229 C C . TYR A 1 159 ? -6.729 -5.698 -8.245 1.00 83.12 159 TYR A C 1
ATOM 1231 O O . TYR A 1 159 ? -6.824 -6.722 -7.575 1.00 83.12 159 TYR A O 1
ATOM 1239 N N . MET A 1 160 ? -6.114 -4.609 -7.779 1.00 87.81 160 MET A N 1
ATOM 1240 C CA . MET A 1 160 ? -5.534 -4.561 -6.434 1.00 87.81 160 MET A CA 1
ATOM 1241 C C . MET A 1 160 ? -6.600 -4.642 -5.347 1.00 87.81 160 MET A C 1
ATOM 1243 O O . MET A 1 160 ? -6.403 -5.348 -4.361 1.00 87.81 160 MET A O 1
ATOM 1247 N N . ASP A 1 161 ? -7.725 -3.957 -5.539 1.00 90.19 161 ASP A N 1
ATOM 1248 C CA . ASP A 1 161 ? -8.875 -4.058 -4.649 1.00 90.19 161 ASP A CA 1
ATOM 1249 C C . ASP A 1 161 ? -9.389 -5.504 -4.554 1.00 90.19 161 ASP A C 1
ATOM 1251 O O . ASP A 1 161 ? -9.558 -6.017 -3.450 1.00 90.19 161 ASP A O 1
ATOM 1255 N N . ALA A 1 162 ? -9.506 -6.209 -5.685 1.00 89.19 162 ALA A N 1
ATOM 1256 C CA . ALA A 1 162 ? -9.883 -7.622 -5.722 1.00 89.19 162 ALA A CA 1
ATOM 1257 C C . ALA A 1 162 ? -8.852 -8.523 -5.019 1.00 89.19 162 ALA A C 1
ATOM 1259 O O . ALA A 1 162 ? -9.224 -9.351 -4.191 1.00 89.19 162 ALA A O 1
ATOM 1260 N N . VAL A 1 163 ? -7.546 -8.326 -5.254 1.00 89.56 163 VAL A N 1
ATOM 1261 C CA . VAL A 1 163 ? -6.485 -9.060 -4.534 1.00 89.56 163 VAL A CA 1
ATOM 1262 C C . VAL A 1 163 ? -6.617 -8.873 -3.021 1.00 89.56 163 VAL A C 1
ATOM 1264 O O . VAL A 1 163 ? -6.435 -9.829 -2.263 1.00 89.56 163 VAL A O 1
ATOM 1267 N N . VAL A 1 164 ? -6.951 -7.666 -2.560 1.00 93.19 164 VAL A N 1
ATOM 1268 C CA . VAL A 1 164 ? -7.158 -7.405 -1.133 1.00 93.19 164 VAL A CA 1
ATOM 1269 C C . VAL A 1 164 ? -8.454 -8.040 -0.636 1.00 93.19 164 VAL A C 1
ATOM 1271 O O . VAL A 1 164 ? -8.396 -8.820 0.310 1.00 93.19 164 VAL A O 1
ATOM 1274 N N . LYS A 1 165 ? -9.605 -7.755 -1.249 1.00 92.25 165 LYS A N 1
ATOM 1275 C CA . LYS A 1 165 ? -10.923 -8.216 -0.782 1.00 92.25 165 LYS A CA 1
ATOM 1276 C C . LYS A 1 165 ? -11.070 -9.740 -0.890 1.00 92.25 165 LYS A C 1
ATOM 1278 O O . LYS A 1 165 ? -11.381 -10.414 0.095 1.00 92.25 165 LYS A O 1
ATOM 1283 N N . GLU A 1 166 ? -10.791 -10.300 -2.061 1.00 91.06 166 GLU A N 1
ATOM 1284 C CA . GLU A 1 166 ? -10.994 -11.722 -2.366 1.00 91.06 166 GLU A CA 1
ATOM 1285 C C . GLU A 1 166 ? -9.797 -12.594 -1.971 1.00 91.06 166 GLU A C 1
ATOM 1287 O O . GLU A 1 166 ? -9.965 -13.766 -1.648 1.00 91.06 166 GLU A O 1
ATOM 1292 N N . GLY A 1 167 ? -8.585 -12.035 -1.961 1.00 90.75 167 GLY A N 1
ATOM 1293 C CA . GLY A 1 167 ? -7.380 -12.754 -1.550 1.00 90.75 167 GLY A CA 1
ATOM 1294 C C . GLY A 1 167 ? -7.078 -12.573 -0.066 1.00 90.75 167 GLY A C 1
ATOM 1295 O O . GLY A 1 167 ? -7.230 -13.492 0.736 1.00 90.75 167 GLY A O 1
ATOM 1296 N N . VAL A 1 168 ? -6.621 -11.380 0.311 1.00 92.12 168 VAL A N 1
ATOM 1297 C CA . VAL A 1 168 ? -6.050 -11.106 1.642 1.00 92.12 168 VAL A CA 1
ATOM 1298 C C . VAL A 1 168 ? -7.111 -11.143 2.745 1.00 92.12 168 VAL A C 1
ATOM 1300 O O . VAL A 1 168 ? -6.942 -11.843 3.743 1.00 92.12 168 VAL A O 1
ATOM 1303 N N . MET A 1 169 ? -8.217 -10.423 2.564 1.00 92.56 169 MET A N 1
ATOM 1304 C CA . MET A 1 169 ? -9.278 -10.256 3.564 1.00 92.56 169 MET A CA 1
ATOM 1305 C C . MET A 1 169 ? -10.151 -11.505 3.713 1.00 92.56 169 MET A C 1
ATOM 1307 O O . MET A 1 169 ? -10.734 -11.720 4.777 1.00 92.56 169 MET A O 1
ATOM 1311 N N . SER A 1 170 ? -10.179 -12.356 2.686 1.00 92.19 170 SER A N 1
ATOM 1312 C CA . SER A 1 170 ? -10.838 -13.665 2.717 1.00 92.19 170 SER A CA 1
ATOM 1313 C C . SER A 1 170 ? -9.915 -14.791 3.201 1.00 92.19 170 SER A C 1
ATOM 1315 O O . SER A 1 170 ? -10.387 -15.888 3.494 1.00 92.19 170 SER A O 1
ATOM 1317 N N . HIS A 1 171 ? -8.607 -14.545 3.334 1.00 92.12 171 HIS A N 1
ATOM 1318 C CA . HIS A 1 171 ? -7.664 -15.558 3.799 1.00 92.12 171 HIS A CA 1
ATOM 1319 C C . HIS A 1 171 ? -7.925 -15.916 5.276 1.00 92.12 171 HIS A C 1
ATOM 1321 O O . HIS A 1 171 ? -7.928 -15.006 6.117 1.00 92.12 171 HIS A O 1
ATOM 1327 N N . PRO A 1 172 ? -8.038 -17.212 5.642 1.00 87.94 172 PRO A N 1
ATOM 1328 C CA . PRO A 1 172 ? -8.426 -17.631 6.990 1.00 87.94 172 PRO A CA 1
ATOM 1329 C C . PRO A 1 172 ? -7.544 -17.053 8.099 1.00 87.94 172 PRO A C 1
ATOM 1331 O O . PRO A 1 172 ? -8.063 -16.594 9.104 1.00 87.94 172 PRO A O 1
ATOM 1334 N N . LEU A 1 173 ? -6.219 -17.027 7.891 1.00 85.62 173 LEU A N 1
ATOM 1335 C CA . LEU A 1 173 ? -5.238 -16.600 8.905 1.00 85.62 173 LEU A CA 1
ATOM 1336 C C . LEU A 1 173 ? -4.857 -15.115 8.861 1.00 85.62 173 LEU A C 1
ATOM 1338 O O . LEU A 1 173 ? -4.215 -14.631 9.789 1.00 85.62 173 LEU A O 1
ATOM 1342 N N . LEU A 1 174 ? -5.141 -14.418 7.758 1.00 85.81 174 LEU A N 1
ATOM 1343 C CA . LEU A 1 174 ? -4.704 -13.026 7.577 1.00 85.81 174 LEU A CA 1
ATOM 1344 C C . LEU A 1 174 ? -5.894 -12.089 7.701 1.00 85.81 174 LEU A C 1
ATOM 1346 O O . LEU A 1 174 ? -5.832 -11.127 8.456 1.00 85.81 174 LEU A O 1
ATOM 1350 N N . GLY A 1 175 ? -6.971 -12.397 6.983 1.00 83.31 175 GLY A N 1
ATOM 1351 C CA . GLY A 1 175 ? -8.176 -11.597 6.929 1.00 83.31 175 GLY A CA 1
ATOM 1352 C C . GLY A 1 175 ? -9.198 -12.000 7.981 1.00 83.31 175 GLY A C 1
ATOM 1353 O O . GLY A 1 175 ? -9.505 -11.190 8.846 1.00 83.31 175 GLY A O 1
ATOM 1354 N N . GLN A 1 176 ? -9.735 -13.218 7.909 1.00 79.44 176 GLN A N 1
ATOM 1355 C CA . GLN A 1 176 ? -10.976 -13.573 8.611 1.00 79.44 176 GLN A CA 1
ATOM 1356 C C . GLN A 1 176 ? -10.838 -13.649 10.134 1.00 79.44 176 GLN A C 1
ATOM 1358 O O . GLN A 1 176 ? -11.691 -13.138 10.848 1.00 79.44 176 GLN A O 1
ATOM 1363 N N . SER A 1 177 ? -9.784 -14.289 10.646 1.00 72.88 177 SER A N 1
ATOM 1364 C CA . SER A 1 177 ? -9.683 -14.542 12.088 1.00 72.88 177 SER A CA 1
ATOM 1365 C C . SER A 1 177 ? -9.113 -13.371 12.882 1.00 72.88 177 SER A C 1
ATOM 1367 O O . SER A 1 177 ? -9.462 -13.169 14.038 1.00 72.88 177 SER A O 1
ATOM 1369 N N . THR A 1 178 ? -8.148 -12.662 12.303 1.00 79.12 178 THR A N 1
ATOM 1370 C CA . THR A 1 178 ? -7.183 -11.890 13.099 1.00 79.12 178 THR A CA 1
ATOM 1371 C C . THR A 1 178 ? -6.800 -10.556 12.483 1.00 79.12 178 THR A C 1
ATOM 1373 O O . THR A 1 178 ? -6.096 -9.773 13.126 1.00 79.12 178 THR A O 1
ATOM 1376 N N . ARG A 1 179 ? -7.205 -10.293 11.230 1.00 90.00 179 ARG A N 1
ATOM 1377 C CA . ARG A 1 179 ? -6.841 -9.069 10.503 1.00 90.00 179 ARG A CA 1
ATOM 1378 C C . ARG A 1 179 ? -5.347 -8.737 10.670 1.00 90.00 179 ARG A C 1
ATOM 1380 O O . ARG A 1 179 ? -4.959 -7.611 10.969 1.00 90.00 179 ARG A O 1
ATOM 1387 N N . SER A 1 180 ? -4.492 -9.757 10.581 1.00 91.75 180 SER A N 1
ATOM 1388 C CA . SER A 1 180 ? -3.057 -9.690 10.902 1.00 91.75 180 SER A CA 1
ATOM 1389 C C . SER A 1 180 ? -2.219 -9.239 9.710 1.00 91.75 180 SER A C 1
ATOM 1391 O O . SER A 1 180 ? -1.133 -9.760 9.452 1.00 91.75 180 SER A O 1
ATOM 1393 N N . CYS A 1 181 ? -2.727 -8.271 8.958 1.00 94.38 181 CYS A N 1
ATOM 1394 C CA . CYS A 1 181 ? -2.054 -7.711 7.803 1.00 94.38 181 CYS A CA 1
ATOM 1395 C C . CYS A 1 181 ? -2.206 -6.194 7.757 1.00 94.38 181 CYS A C 1
ATOM 1397 O O . CYS A 1 181 ? -3.163 -5.631 8.285 1.00 94.38 181 CYS A O 1
ATOM 1399 N N . GLU A 1 182 ? -1.286 -5.545 7.060 1.00 95.75 182 GLU A N 1
ATOM 1400 C CA . GLU A 1 182 ? -1.472 -4.178 6.593 1.00 95.75 182 GLU A CA 1
ATOM 1401 C C . GLU A 1 182 ? -1.269 -4.120 5.081 1.00 95.75 182 GLU A C 1
ATOM 1403 O O . GLU A 1 182 ? -0.458 -4.856 4.507 1.00 95.75 182 GLU A O 1
ATOM 1408 N N . VAL A 1 183 ? -2.003 -3.216 4.444 1.00 96.81 183 VAL A N 1
ATOM 1409 C CA . VAL A 1 183 ? -1.862 -2.929 3.020 1.0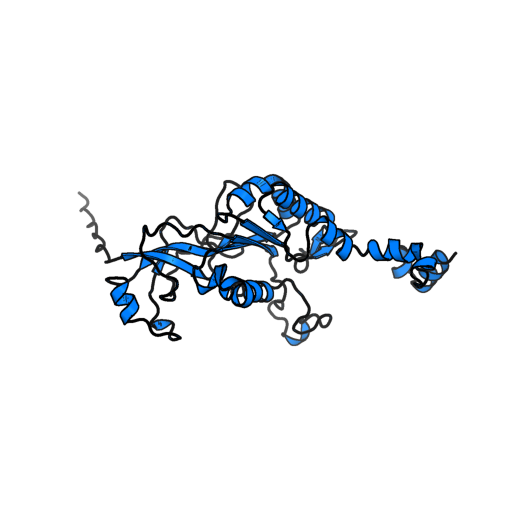0 96.81 183 VAL A CA 1
ATOM 1410 C C . VAL A 1 183 ? -1.419 -1.485 2.877 1.00 96.81 183 VAL A C 1
ATOM 1412 O O . VAL A 1 183 ? -2.034 -0.563 3.415 1.00 96.81 183 VAL A O 1
ATOM 1415 N N . LEU A 1 184 ? -0.329 -1.304 2.146 1.00 96.88 184 LEU A N 1
ATOM 1416 C CA . LEU A 1 184 ? 0.336 -0.040 1.892 1.00 96.88 184 LEU A CA 1
ATOM 1417 C C . LEU A 1 184 ? 0.357 0.191 0.379 1.00 96.88 184 LEU A C 1
ATOM 1419 O O . LEU A 1 184 ? 0.515 -0.738 -0.410 1.00 96.88 184 LEU A O 1
ATOM 1423 N N . SER A 1 185 ? 0.218 1.440 -0.038 1.00 95.69 185 SER A N 1
ATOM 1424 C CA . SER A 1 185 ? 0.405 1.871 -1.419 1.00 95.69 185 SER A CA 1
ATOM 1425 C C . SER A 1 185 ? 1.596 2.818 -1.504 1.00 95.69 185 SER A C 1
ATOM 1427 O O . SER A 1 185 ? 1.705 3.764 -0.723 1.00 95.69 185 SER A O 1
ATOM 1429 N N . LEU A 1 186 ? 2.470 2.570 -2.472 1.00 94.81 186 LEU A N 1
ATOM 1430 C CA . LEU A 1 186 ? 3.516 3.481 -2.911 1.00 94.81 186 LEU A CA 1
ATOM 1431 C C . LEU A 1 186 ? 3.124 3.999 -4.294 1.00 94.81 186 LEU A C 1
ATOM 1433 O O . LEU A 1 186 ? 3.105 3.235 -5.255 1.00 94.81 186 LEU A O 1
ATOM 1437 N N . PHE A 1 187 ? 2.790 5.282 -4.392 1.00 92.25 187 PHE A N 1
ATOM 1438 C CA . PHE A 1 187 ? 2.381 5.895 -5.653 1.00 92.25 187 PHE A CA 1
ATOM 1439 C C . PHE A 1 187 ? 3.578 6.571 -6.318 1.00 92.25 187 PHE A C 1
ATOM 1441 O O . PHE A 1 187 ? 4.161 7.484 -5.738 1.00 92.25 187 PHE A O 1
ATOM 1448 N N . LEU A 1 188 ? 3.921 6.133 -7.528 1.00 88.94 188 LEU A N 1
ATOM 1449 C CA . LEU A 1 188 ? 5.005 6.687 -8.337 1.00 88.94 188 LEU A CA 1
ATOM 1450 C C . LEU A 1 188 ? 4.405 7.499 -9.485 1.00 88.94 188 LEU A C 1
ATOM 1452 O O . LEU A 1 188 ? 3.598 6.975 -10.251 1.00 88.94 188 LEU A O 1
ATOM 1456 N N . GLY A 1 189 ? 4.760 8.774 -9.591 1.00 82.69 189 GLY A N 1
ATOM 1457 C CA . GLY A 1 189 ? 4.312 9.668 -10.659 1.00 82.69 189 GLY A CA 1
ATOM 1458 C C . GLY A 1 189 ? 5.359 9.888 -11.749 1.00 82.69 189 GLY A C 1
ATOM 1459 O O . GLY A 1 189 ? 5.056 10.521 -12.755 1.00 82.69 189 GLY A O 1
ATOM 1460 N N . SER A 1 190 ? 6.590 9.411 -11.556 1.00 82.06 190 SER A N 1
ATOM 1461 C CA . SER A 1 190 ? 7.696 9.649 -12.477 1.00 82.06 190 SER A CA 1
ATOM 1462 C C . SER A 1 190 ? 8.830 8.629 -12.346 1.00 82.06 190 SER A C 1
ATOM 1464 O O . SER A 1 190 ? 8.991 7.942 -11.337 1.00 82.06 190 SER A O 1
ATOM 1466 N N . ASP A 1 191 ? 9.713 8.624 -13.342 1.00 82.62 191 ASP A N 1
ATOM 1467 C CA . ASP A 1 191 ? 10.990 7.908 -13.287 1.00 82.62 191 ASP A CA 1
ATOM 1468 C C . ASP A 1 191 ? 11.927 8.403 -12.171 1.00 82.62 191 ASP A C 1
ATOM 1470 O O . ASP A 1 191 ? 12.850 7.686 -11.773 1.00 82.62 191 ASP A O 1
ATOM 1474 N N . ALA A 1 192 ? 11.749 9.640 -11.693 1.00 87.56 192 ALA A N 1
ATOM 1475 C CA . ALA A 1 192 ? 12.508 10.146 -10.553 1.00 87.56 192 ALA A CA 1
ATOM 1476 C C . ALA A 1 192 ? 12.123 9.406 -9.270 1.00 87.56 192 ALA A C 1
ATOM 1478 O O . ALA A 1 192 ? 13.009 9.074 -8.483 1.00 87.56 192 ALA A O 1
ATOM 1479 N N . ASP A 1 193 ? 10.849 9.046 -9.119 1.00 91.12 193 ASP A N 1
ATOM 1480 C CA . ASP A 1 193 ? 10.373 8.294 -7.960 1.00 91.12 193 ASP A CA 1
ATOM 1481 C C . ASP A 1 193 ? 10.962 6.879 -7.943 1.00 91.12 193 ASP A C 1
ATOM 1483 O O . ASP A 1 193 ? 11.364 6.393 -6.891 1.00 91.12 193 ASP A O 1
ATOM 1487 N N . LEU A 1 194 ? 11.123 6.235 -9.107 1.00 91.88 194 LEU A N 1
ATOM 1488 C CA . LEU A 1 194 ? 11.817 4.942 -9.201 1.00 91.88 194 LEU A CA 1
ATOM 1489 C C . LEU A 1 194 ? 13.273 5.029 -8.734 1.00 91.88 194 LEU A C 1
ATOM 1491 O O . LEU A 1 194 ? 13.753 4.139 -8.032 1.00 91.88 194 LEU A O 1
ATOM 1495 N N . ARG A 1 195 ? 13.981 6.111 -9.080 1.00 92.75 195 ARG A N 1
ATOM 1496 C CA . ARG A 1 195 ? 15.336 6.349 -8.557 1.00 92.75 195 ARG A CA 1
ATOM 1497 C C . ARG A 1 195 ? 15.317 6.594 -7.050 1.00 92.75 195 ARG A C 1
ATOM 1499 O O . ARG A 1 195 ? 16.172 6.056 -6.354 1.00 92.75 195 ARG A O 1
ATOM 1506 N N . ALA A 1 196 ? 14.332 7.336 -6.546 1.00 94.88 196 ALA A N 1
ATOM 1507 C CA . ALA A 1 196 ? 14.165 7.550 -5.113 1.00 94.88 196 ALA A CA 1
ATOM 1508 C C . ALA A 1 196 ? 13.923 6.229 -4.365 1.00 94.88 196 ALA A C 1
ATOM 1510 O O . ALA A 1 196 ? 14.519 6.023 -3.313 1.00 94.88 196 ALA A O 1
ATOM 1511 N N . VAL A 1 197 ? 13.169 5.277 -4.935 1.00 95.56 197 VAL A N 1
ATOM 1512 C CA . VAL A 1 197 ? 13.004 3.935 -4.341 1.00 95.56 197 VAL A CA 1
ATOM 1513 C C . VAL A 1 197 ? 14.348 3.234 -4.162 1.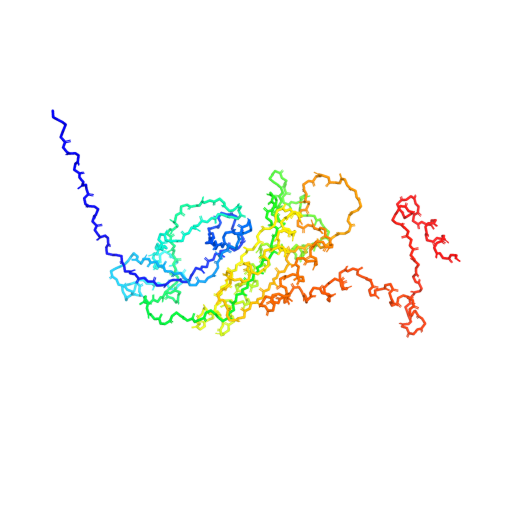00 95.56 197 VAL A C 1
ATOM 1515 O O . VAL A 1 197 ? 14.581 2.640 -3.112 1.00 95.56 197 VAL A O 1
ATOM 1518 N N . VAL A 1 198 ? 15.250 3.321 -5.146 1.00 96.12 198 VAL A N 1
ATOM 1519 C CA . VAL A 1 198 ? 16.594 2.729 -5.037 1.00 96.12 198 VAL A CA 1
ATOM 1520 C C . VAL A 1 198 ? 17.355 3.317 -3.848 1.00 96.12 198 VAL A C 1
ATOM 1522 O O . VAL A 1 198 ? 17.967 2.578 -3.078 1.00 96.12 198 VAL A O 1
ATOM 1525 N N . THR A 1 199 ? 17.302 4.638 -3.676 1.00 96.25 199 THR A N 1
ATOM 1526 C CA . THR A 1 199 ? 18.005 5.341 -2.594 1.00 96.25 199 THR A CA 1
ATOM 1527 C C . THR A 1 199 ? 17.356 5.125 -1.222 1.00 96.25 199 THR A C 1
ATOM 1529 O O . THR A 1 199 ? 18.062 5.044 -0.219 1.00 96.25 199 THR A O 1
ATOM 1532 N N . GLU A 1 200 ? 16.030 4.998 -1.164 1.00 95.81 200 GLU A N 1
ATOM 1533 C CA . GLU A 1 200 ? 15.238 5.007 0.076 1.00 95.81 200 GLU A CA 1
ATOM 1534 C C . GLU A 1 200 ? 14.700 3.621 0.483 1.00 95.81 200 GLU A C 1
ATOM 1536 O O . GLU A 1 200 ? 13.926 3.506 1.434 1.00 95.81 200 GLU A O 1
ATOM 1541 N N . ALA A 1 201 ? 15.104 2.541 -0.195 1.00 95.19 201 ALA A N 1
ATOM 1542 C CA . ALA A 1 201 ? 14.570 1.190 0.019 1.00 95.19 201 ALA A CA 1
ATOM 1543 C C . ALA A 1 201 ? 14.603 0.728 1.490 1.00 95.19 201 ALA A C 1
ATOM 1545 O O . ALA A 1 201 ? 13.650 0.115 1.982 1.00 95.19 201 ALA A O 1
ATOM 1546 N N . LYS A 1 202 ? 15.678 1.037 2.228 1.00 94.38 202 LYS A N 1
ATOM 1547 C CA . LYS A 1 202 ? 15.801 0.676 3.653 1.00 94.38 202 LYS A CA 1
ATOM 1548 C C . LYS A 1 202 ? 14.769 1.401 4.517 1.00 94.38 202 LYS A C 1
ATOM 1550 O O . LYS A 1 202 ? 14.162 0.788 5.386 1.00 94.38 202 LYS A O 1
ATOM 1555 N N . GLN A 1 203 ? 14.544 2.684 4.265 1.00 95.12 203 GLN A N 1
ATOM 1556 C CA . GLN A 1 203 ? 13.565 3.495 4.982 1.00 95.12 203 GLN A CA 1
ATOM 1557 C C . GLN A 1 203 ? 12.136 3.072 4.618 1.00 95.12 203 GLN A C 1
ATOM 1559 O O . GLN A 1 203 ? 11.311 2.870 5.507 1.00 95.12 203 GLN A O 1
ATOM 1564 N N . LEU A 1 204 ? 11.867 2.823 3.331 1.00 95.06 204 LEU A N 1
ATOM 1565 C CA . LEU A 1 204 ? 10.586 2.292 2.855 1.00 95.06 204 LEU A CA 1
ATOM 1566 C C . LEU A 1 204 ? 10.239 0.964 3.539 1.00 95.06 204 LEU A C 1
ATOM 1568 O O . LEU A 1 204 ? 9.130 0.788 4.036 1.00 95.06 204 LEU A O 1
ATOM 1572 N N . THR A 1 205 ? 11.190 0.034 3.616 1.00 93.88 205 THR A N 1
ATOM 1573 C CA . THR A 1 205 ? 10.974 -1.244 4.313 1.00 93.88 205 THR A CA 1
ATOM 1574 C C . THR A 1 205 ? 10.922 -1.108 5.832 1.00 93.88 205 THR A C 1
ATOM 1576 O O . THR A 1 205 ? 10.259 -1.916 6.480 1.00 93.88 205 THR A O 1
ATOM 1579 N N . ALA A 1 206 ? 11.552 -0.093 6.427 1.00 93.44 206 ALA A N 1
ATOM 1580 C CA . ALA A 1 206 ? 11.434 0.191 7.857 1.00 93.44 206 ALA A CA 1
ATOM 1581 C C . ALA A 1 206 ? 10.022 0.658 8.253 1.00 93.44 206 ALA A C 1
ATOM 1583 O O . ALA A 1 206 ? 9.573 0.334 9.349 1.00 93.44 206 ALA A O 1
ATOM 1584 N N . MET A 1 207 ? 9.300 1.340 7.355 1.00 93.94 207 MET A N 1
ATOM 1585 C CA . MET A 1 207 ? 7.907 1.763 7.574 1.00 93.94 207 MET A CA 1
ATOM 1586 C C . MET A 1 207 ? 6.889 0.612 7.572 1.00 93.94 207 MET A C 1
ATOM 1588 O O . MET A 1 207 ? 5.736 0.815 7.948 1.00 93.94 207 MET A O 1
ATOM 1592 N N . MET A 1 208 ? 7.288 -0.585 7.141 1.00 94.06 208 MET A N 1
ATOM 1593 C CA . MET A 1 208 ? 6.442 -1.777 7.176 1.00 94.06 208 MET A CA 1
ATOM 1594 C C . MET A 1 208 ? 6.444 -2.347 8.602 1.00 94.06 208 MET A C 1
ATOM 1596 O O . MET A 1 208 ? 7.503 -2.503 9.210 1.00 94.06 208 MET A O 1
ATOM 1600 N N . SER A 1 209 ? 5.280 -2.673 9.154 1.00 92.75 209 SER A N 1
ATOM 1601 C CA . SER A 1 209 ? 5.118 -3.234 10.503 1.00 92.75 209 SER A CA 1
ATOM 1602 C C . SER A 1 209 ? 5.088 -4.768 10.528 1.00 92.75 209 SER A C 1
ATOM 1604 O O . SER A 1 209 ? 5.329 -5.379 11.568 1.00 92.75 209 SER A O 1
ATOM 1606 N N . GLY A 1 210 ? 4.854 -5.400 9.380 1.00 93.19 210 GLY A N 1
ATOM 1607 C CA . GLY A 1 210 ? 4.729 -6.842 9.215 1.00 93.19 210 GLY A CA 1
ATOM 1608 C C . GLY A 1 210 ? 6.010 -7.617 9.524 1.00 93.19 210 GLY A C 1
ATOM 1609 O O . GLY A 1 210 ? 7.118 -7.186 9.174 1.00 93.19 210 GLY A O 1
ATOM 1610 N N . ARG A 1 211 ? 5.852 -8.806 10.127 1.00 92.31 211 ARG A N 1
ATOM 1611 C CA . ARG A 1 211 ? 6.921 -9.819 10.262 1.00 92.31 211 ARG A CA 1
ATOM 1612 C C . ARG A 1 211 ? 7.457 -10.249 8.901 1.00 92.31 211 ARG A C 1
ATOM 1614 O O . ARG A 1 211 ? 8.655 -10.467 8.740 1.00 92.31 211 ARG A O 1
ATOM 1621 N N . ARG A 1 212 ? 6.563 -10.374 7.924 1.00 92.50 212 ARG A N 1
ATOM 1622 C CA . ARG A 1 212 ? 6.872 -10.618 6.516 1.00 92.50 212 ARG A CA 1
ATOM 1623 C C . ARG A 1 212 ? 6.418 -9.419 5.702 1.00 92.50 212 ARG A C 1
ATOM 1625 O O . ARG A 1 212 ? 5.419 -8.789 6.041 1.00 92.50 212 ARG A O 1
ATOM 1632 N N . ALA A 1 213 ? 7.121 -9.130 4.614 1.00 93.25 213 ALA A N 1
ATOM 1633 C CA . ALA A 1 213 ? 6.695 -8.111 3.671 1.00 93.25 213 ALA A CA 1
ATOM 1634 C C . ALA A 1 213 ? 6.777 -8.612 2.228 1.00 93.25 213 ALA A C 1
ATOM 1636 O O . ALA A 1 213 ? 7.720 -9.309 1.839 1.00 93.25 213 ALA A O 1
ATOM 1637 N N . ALA A 1 214 ? 5.783 -8.228 1.436 1.00 91.81 214 ALA A N 1
ATOM 1638 C CA . ALA A 1 214 ? 5.728 -8.477 0.007 1.00 91.81 214 ALA A CA 1
ATOM 1639 C C . ALA A 1 214 ? 5.466 -7.168 -0.737 1.00 91.81 214 ALA A C 1
ATOM 1641 O O . ALA A 1 214 ? 4.655 -6.353 -0.300 1.00 91.81 214 ALA A O 1
ATOM 1642 N N . SER A 1 215 ? 6.138 -6.978 -1.867 1.00 92.56 215 SER A N 1
ATOM 1643 C CA . SER A 1 215 ? 5.861 -5.892 -2.801 1.00 92.56 215 SER A CA 1
ATOM 1644 C C . SER A 1 215 ? 5.233 -6.441 -4.083 1.00 92.56 215 SER A C 1
ATOM 1646 O O . SER A 1 215 ? 5.591 -7.512 -4.582 1.00 92.56 215 SER A O 1
ATOM 1648 N N . PHE A 1 216 ? 4.250 -5.706 -4.585 1.00 91.06 216 PHE A N 1
ATOM 1649 C CA . PHE A 1 216 ? 3.473 -6.002 -5.780 1.00 91.06 216 PHE A CA 1
ATOM 1650 C C . PHE A 1 216 ? 3.634 -4.819 -6.724 1.00 91.06 216 PHE A C 1
ATOM 1652 O O . PHE A 1 216 ? 3.205 -3.709 -6.406 1.00 91.06 216 PHE A O 1
ATOM 1659 N N . TRP A 1 217 ? 4.276 -5.043 -7.865 1.00 88.81 217 TRP A N 1
ATOM 1660 C CA . TRP A 1 217 ? 4.632 -3.971 -8.788 1.00 88.81 217 TRP A CA 1
ATOM 1661 C C . TRP A 1 217 ? 3.646 -3.914 -9.940 1.00 88.81 217 TRP A C 1
ATOM 1663 O O . TRP A 1 217 ? 3.677 -4.736 -10.851 1.00 88.81 217 TRP A O 1
ATOM 1673 N N . MET A 1 218 ? 2.777 -2.915 -9.880 1.00 83.75 218 MET A N 1
ATOM 1674 C CA . MET A 1 218 ? 1.664 -2.702 -10.794 1.00 83.75 218 MET A CA 1
ATOM 1675 C C . MET A 1 218 ? 2.033 -1.608 -11.802 1.00 83.75 218 MET A C 1
ATOM 1677 O O . MET A 1 218 ? 1.379 -0.573 -11.895 1.00 83.75 218 MET A O 1
ATOM 1681 N N . LEU A 1 219 ? 3.150 -1.827 -12.501 1.00 82.94 219 LEU A N 1
ATOM 1682 C CA . LEU A 1 219 ? 3.755 -0.923 -13.481 1.00 82.94 219 LEU A CA 1
ATOM 1683 C C . LEU A 1 219 ? 4.274 -1.735 -14.668 1.00 82.94 219 LEU A C 1
ATOM 1685 O O . LEU A 1 219 ? 4.651 -2.901 -14.508 1.00 82.94 219 LEU A O 1
ATOM 1689 N N . TRP A 1 220 ? 4.346 -1.110 -15.840 1.00 80.38 220 TRP A N 1
ATOM 1690 C CA . TRP A 1 220 ? 4.785 -1.787 -17.055 1.00 80.38 220 TRP A CA 1
ATOM 1691 C C . TRP A 1 220 ? 6.195 -1.368 -17.461 1.00 80.38 220 TRP A C 1
ATOM 1693 O O . TRP A 1 220 ? 6.406 -0.196 -17.779 1.00 80.38 220 TRP A O 1
ATOM 1703 N N . PRO A 1 221 ? 7.166 -2.300 -17.485 1.00 82.62 221 PRO A N 1
ATOM 1704 C CA . PRO A 1 221 ? 8.486 -2.000 -18.014 1.00 82.62 221 PRO A CA 1
ATOM 1705 C C . PRO A 1 221 ? 8.406 -1.719 -19.514 1.00 82.62 221 PRO A C 1
ATOM 1707 O O . PRO A 1 221 ? 7.850 -2.517 -20.270 1.00 82.62 221 PRO A O 1
ATOM 1710 N N . ALA A 1 222 ? 9.031 -0.633 -19.952 1.00 78.06 222 ALA A N 1
ATOM 1711 C CA . ALA A 1 222 ? 9.156 -0.293 -21.359 1.00 78.06 222 ALA A CA 1
ATOM 1712 C C . ALA A 1 222 ? 10.577 0.160 -21.716 1.00 78.06 222 ALA A C 1
ATOM 1714 O O . ALA A 1 222 ? 11.251 0.838 -20.937 1.00 78.06 222 ALA A O 1
ATOM 1715 N N . ASP A 1 223 ? 11.008 -0.216 -22.921 1.00 73.31 223 ASP A N 1
ATOM 1716 C CA . ASP A 1 223 ? 12.205 0.301 -23.579 1.00 73.31 223 ASP A CA 1
ATOM 1717 C C . ASP A 1 223 ? 11.738 1.292 -24.662 1.00 73.31 223 ASP A C 1
ATOM 1719 O O . ASP A 1 223 ? 11.450 0.902 -25.795 1.00 73.31 223 ASP A O 1
ATOM 1723 N N . PHE A 1 224 ? 11.582 2.569 -24.304 1.00 62.97 224 PHE A N 1
ATOM 1724 C CA . PHE A 1 224 ? 11.265 3.621 -25.273 1.00 62.97 224 PHE A CA 1
ATOM 1725 C C . PHE A 1 224 ? 12.541 4.349 -25.692 1.00 62.97 224 PHE A C 1
ATOM 1727 O O . PHE A 1 224 ? 13.285 4.847 -24.848 1.00 62.97 224 PHE A O 1
ATOM 1734 N N . ASP A 1 225 ? 12.769 4.424 -27.003 1.00 48.97 225 ASP A N 1
ATOM 1735 C CA . ASP A 1 225 ? 13.762 5.314 -27.594 1.00 48.97 225 ASP A CA 1
ATOM 1736 C C . ASP A 1 225 ? 13.055 6.642 -27.905 1.00 48.97 225 ASP A C 1
ATOM 1738 O O . ASP A 1 225 ? 12.111 6.672 -28.694 1.00 48.97 225 ASP A O 1
ATOM 1742 N N . THR A 1 226 ? 13.509 7.725 -27.276 1.00 42.50 226 THR A N 1
ATOM 1743 C CA . THR A 1 226 ? 13.210 9.140 -27.582 1.00 42.50 226 THR A CA 1
ATOM 1744 C C . THR A 1 226 ? 11.854 9.767 -27.169 1.00 42.50 226 THR A C 1
ATOM 1746 O O . THR A 1 226 ? 10.765 9.277 -27.451 1.00 42.50 226 THR A O 1
ATOM 1749 N N . THR A 1 227 ? 11.986 10.916 -26.484 1.00 42.06 227 THR A N 1
ATOM 1750 C CA . THR A 1 227 ? 11.258 12.201 -26.652 1.00 42.06 227 THR A CA 1
ATOM 1751 C C . THR A 1 227 ? 9.728 12.277 -26.635 1.00 42.06 227 THR A C 1
ATOM 1753 O O . THR A 1 227 ? 9.189 13.360 -26.868 1.00 42.06 227 THR A O 1
ATOM 1756 N N . TRP A 1 228 ? 8.993 11.232 -26.263 1.00 42.06 228 TRP A N 1
ATOM 1757 C CA . TRP A 1 228 ? 7.603 11.413 -25.824 1.00 42.06 228 TRP A CA 1
ATOM 1758 C C . TRP A 1 228 ? 7.552 12.006 -24.412 1.00 42.06 228 TRP A C 1
ATOM 1760 O O . TRP A 1 228 ? 7.230 11.348 -23.430 1.00 42.06 228 TRP A O 1
ATOM 1770 N N . GLU A 1 229 ? 7.846 13.304 -24.336 1.00 41.69 229 GLU A N 1
ATOM 1771 C CA . GLU A 1 229 ? 7.563 14.182 -23.194 1.00 41.69 229 GLU A CA 1
ATOM 1772 C C . GLU A 1 229 ? 6.056 14.410 -22.973 1.00 41.69 229 GLU A C 1
ATOM 1774 O O . GLU A 1 229 ? 5.666 15.233 -22.147 1.00 41.69 229 GLU A O 1
ATOM 1779 N N . SER A 1 230 ? 5.174 13.686 -23.669 1.00 42.53 230 SER A N 1
ATOM 1780 C CA . SER A 1 230 ? 3.766 13.648 -23.289 1.00 42.53 230 SER A CA 1
ATOM 1781 C C . SER A 1 230 ? 3.624 12.735 -22.074 1.00 42.53 230 SER A C 1
ATOM 1783 O O . SER A 1 230 ? 3.419 11.533 -22.224 1.00 42.53 230 SER A O 1
ATOM 1785 N N . GLU A 1 231 ? 3.833 13.314 -20.892 1.00 44.72 231 GLU A N 1
ATOM 1786 C CA . GLU A 1 231 ? 3.349 12.858 -19.585 1.00 44.72 231 GLU A CA 1
ATOM 1787 C C . GLU A 1 231 ? 2.905 11.388 -19.565 1.00 44.72 231 GLU A C 1
ATOM 1789 O O . GLU A 1 231 ? 1.725 11.089 -19.715 1.00 44.72 231 GLU A O 1
ATOM 1794 N N . SER A 1 232 ? 3.867 10.478 -19.395 1.00 49.31 232 SER A N 1
ATOM 1795 C CA . SER A 1 232 ? 3.660 9.176 -18.760 1.00 49.31 232 SER A CA 1
ATOM 1796 C C . SER A 1 232 ? 2.300 8.529 -19.047 1.00 49.31 232 SER A C 1
ATOM 1798 O O . SER A 1 232 ? 1.405 8.516 -18.195 1.00 49.31 232 SER A O 1
ATOM 1800 N N . TYR A 1 233 ? 2.142 7.995 -20.258 1.00 51.50 233 TYR A N 1
ATOM 1801 C CA . TYR A 1 233 ? 0.979 7.186 -20.595 1.00 51.50 233 TYR A CA 1
ATOM 1802 C C . TYR A 1 233 ? 0.848 6.062 -19.555 1.00 51.50 233 TYR A C 1
ATOM 1804 O O . TYR A 1 233 ? 1.745 5.234 -19.413 1.00 51.50 233 TYR A O 1
ATOM 1812 N N . LEU A 1 234 ? -0.233 6.118 -18.771 1.00 64.12 234 LEU A N 1
ATOM 1813 C CA . LEU A 1 234 ? -0.828 5.037 -17.984 1.00 64.12 234 LEU A CA 1
ATOM 1814 C C . LEU A 1 234 ? 0.181 4.021 -17.409 1.00 64.12 234 LEU A C 1
ATOM 1816 O O . LEU A 1 234 ? 0.138 2.866 -17.788 1.00 64.12 234 LEU A O 1
ATOM 1820 N N . GLY A 1 235 ? 1.098 4.409 -16.514 1.00 71.12 235 GLY A N 1
ATOM 1821 C CA . GLY A 1 235 ? 1.920 3.450 -15.751 1.00 71.12 235 GLY A CA 1
ATOM 1822 C C . GLY A 1 235 ? 3.053 2.723 -16.494 1.00 71.12 235 GLY A C 1
ATOM 1823 O O . GLY A 1 235 ? 3.668 1.827 -15.902 1.00 71.12 235 GLY A O 1
ATOM 1824 N N . PHE A 1 236 ? 3.355 3.082 -17.745 1.00 77.31 236 PHE A N 1
ATOM 1825 C CA . PHE A 1 236 ? 4.564 2.618 -18.430 1.00 77.31 236 PHE A CA 1
ATOM 1826 C C . PHE A 1 236 ? 5.791 3.369 -17.905 1.00 77.31 236 PHE A C 1
ATOM 1828 O O . PHE A 1 236 ? 5.804 4.599 -17.845 1.00 77.31 236 PHE A O 1
ATOM 1835 N N . VAL A 1 237 ? 6.828 2.628 -17.524 1.00 81.12 237 VAL A N 1
ATOM 1836 C CA . VAL A 1 237 ? 8.032 3.166 -16.884 1.00 81.12 237 VAL A CA 1
ATOM 1837 C C . VAL A 1 237 ? 9.295 2.588 -17.503 1.00 81.12 237 VAL A C 1
ATOM 1839 O O . VAL A 1 237 ? 9.287 1.485 -18.054 1.00 81.12 237 VAL A O 1
ATOM 1842 N N . ASP A 1 238 ? 10.403 3.316 -17.375 1.00 84.50 238 ASP A N 1
ATOM 1843 C CA . ASP A 1 238 ? 11.710 2.849 -17.833 1.00 84.50 238 ASP A CA 1
ATOM 1844 C C . ASP A 1 238 ? 12.046 1.482 -17.220 1.00 84.50 238 ASP A C 1
ATOM 1846 O O . ASP A 1 238 ? 12.137 1.320 -15.995 1.00 84.50 238 ASP A O 1
ATOM 1850 N N . ARG A 1 239 ? 12.249 0.492 -18.096 1.00 86.69 239 ARG A N 1
ATOM 1851 C CA . ARG A 1 239 ? 12.513 -0.897 -17.716 1.00 86.69 239 ARG A CA 1
ATOM 1852 C C . ARG A 1 239 ? 13.687 -1.024 -16.748 1.00 86.69 239 ARG A C 1
ATOM 1854 O O . ARG A 1 239 ? 13.586 -1.730 -15.745 1.00 86.69 239 ARG A O 1
ATOM 1861 N N . ARG A 1 240 ? 14.804 -0.344 -17.024 1.00 88.62 240 ARG A N 1
ATOM 1862 C CA . ARG A 1 240 ? 16.027 -0.446 -16.213 1.00 88.62 240 ARG A CA 1
ATOM 1863 C C . ARG A 1 240 ? 15.797 0.141 -14.826 1.00 88.62 240 ARG A C 1
ATOM 1865 O O . ARG A 1 240 ? 16.213 -0.458 -13.836 1.00 88.62 240 ARG A O 1
ATOM 1872 N N . LYS A 1 241 ? 15.111 1.283 -14.742 1.00 91.06 241 LYS A N 1
ATOM 1873 C CA . LYS A 1 241 ? 14.791 1.944 -13.467 1.00 91.06 241 LYS A CA 1
ATOM 1874 C C . LYS A 1 241 ? 13.811 1.118 -12.637 1.00 91.06 241 LYS A C 1
ATOM 1876 O O . LYS A 1 241 ? 14.032 0.979 -11.436 1.00 91.06 241 LYS A O 1
ATOM 1881 N N . LEU A 1 242 ? 12.787 0.525 -13.259 1.00 91.31 242 LEU A N 1
ATOM 1882 C CA . LEU A 1 242 ? 11.826 -0.344 -12.573 1.00 91.31 242 LEU A CA 1
ATOM 1883 C C . LEU A 1 242 ? 12.523 -1.531 -11.906 1.00 91.31 242 LEU A C 1
ATOM 1885 O O . LEU A 1 242 ? 12.382 -1.736 -10.701 1.00 91.31 242 LEU A O 1
ATOM 1889 N N . PHE A 1 243 ? 13.312 -2.289 -12.667 1.00 92.44 243 PHE A N 1
ATOM 1890 C CA . PHE A 1 243 ? 13.979 -3.472 -12.127 1.00 92.44 243 PHE A CA 1
ATOM 1891 C C . PHE A 1 243 ? 15.107 -3.125 -11.151 1.00 92.44 243 PHE A C 1
ATOM 1893 O O . PHE A 1 243 ? 15.338 -3.869 -10.201 1.00 92.44 243 PHE A O 1
ATOM 1900 N N . ALA A 1 244 ? 15.783 -1.982 -11.309 1.00 94.31 244 ALA A N 1
ATOM 1901 C CA . ALA A 1 244 ? 16.713 -1.484 -10.294 1.00 94.31 244 ALA A CA 1
ATOM 1902 C C . ALA A 1 244 ? 15.999 -1.189 -8.962 1.00 94.31 244 ALA A C 1
ATOM 1904 O O . ALA A 1 244 ? 16.491 -1.575 -7.903 1.00 94.31 244 ALA A O 1
ATOM 1905 N N . ALA A 1 245 ? 14.822 -0.562 -9.011 1.00 94.75 245 ALA A N 1
ATOM 1906 C CA . ALA A 1 245 ? 14.012 -0.271 -7.831 1.00 94.75 245 ALA A CA 1
ATOM 1907 C C . ALA A 1 245 ? 13.478 -1.550 -7.156 1.00 94.75 245 ALA A C 1
ATOM 1909 O O . ALA A 1 245 ? 13.543 -1.666 -5.931 1.00 94.75 245 ALA A O 1
ATOM 1910 N N . GLN A 1 246 ? 13.027 -2.539 -7.941 1.00 94.50 246 GLN A N 1
ATOM 1911 C CA . GLN A 1 246 ? 12.634 -3.862 -7.436 1.00 94.50 246 GLN A CA 1
ATOM 1912 C C . GLN A 1 246 ? 13.781 -4.549 -6.696 1.00 94.50 246 GLN A C 1
ATOM 1914 O O . GLN A 1 246 ? 13.629 -4.920 -5.531 1.00 94.50 246 GLN A O 1
ATOM 1919 N N . ARG A 1 247 ? 14.953 -4.642 -7.335 1.00 94.69 247 ARG A N 1
ATOM 1920 C CA . ARG A 1 247 ? 16.154 -5.231 -6.728 1.00 94.69 247 ARG A CA 1
ATOM 1921 C C . ARG A 1 247 ? 16.579 -4.503 -5.462 1.00 94.69 247 ARG A C 1
ATOM 1923 O O . ARG A 1 247 ? 16.972 -5.153 -4.503 1.00 94.69 247 ARG A O 1
ATOM 1930 N N . ALA A 1 248 ? 16.498 -3.174 -5.432 1.00 95.38 248 ALA A N 1
ATOM 1931 C CA . ALA A 1 248 ? 16.853 -2.401 -4.245 1.00 95.38 248 ALA A CA 1
ATOM 1932 C C . ALA A 1 248 ? 15.938 -2.724 -3.053 1.00 95.38 248 ALA A C 1
ATOM 1934 O O . ALA A 1 248 ? 16.429 -2.896 -1.936 1.00 95.38 248 ALA A O 1
ATOM 1935 N N . LEU A 1 249 ? 14.626 -2.862 -3.285 1.00 93.75 249 LEU A N 1
ATOM 1936 C CA . LEU A 1 249 ? 13.678 -3.287 -2.253 1.00 93.75 249 LEU A CA 1
ATOM 1937 C C . LEU A 1 249 ? 13.919 -4.738 -1.811 1.00 93.75 249 LEU A C 1
ATOM 1939 O O . LEU A 1 249 ? 13.958 -4.997 -0.607 1.00 93.75 249 LEU A O 1
ATOM 1943 N N . GLU A 1 250 ? 14.165 -5.659 -2.743 1.00 93.44 250 GLU A N 1
ATOM 1944 C CA . GLU A 1 250 ? 14.503 -7.058 -2.435 1.00 93.44 250 GLU A CA 1
ATOM 1945 C C . GLU A 1 250 ? 15.810 -7.190 -1.646 1.00 93.44 250 GLU A C 1
ATOM 1947 O O . GLU A 1 250 ? 15.883 -7.961 -0.687 1.00 93.44 250 GLU A O 1
ATOM 1952 N N . ALA A 1 251 ? 16.823 -6.391 -1.988 1.00 94.12 251 ALA A N 1
ATOM 1953 C CA . ALA A 1 251 ? 18.139 -6.393 -1.351 1.00 94.12 251 ALA A CA 1
ATOM 1954 C C . ALA A 1 251 ? 18.104 -5.960 0.123 1.00 94.12 251 ALA A C 1
ATOM 1956 O O . ALA A 1 251 ? 19.054 -6.213 0.862 1.00 94.12 251 ALA A O 1
ATOM 1957 N N . THR A 1 252 ? 17.008 -5.352 0.589 1.00 93.62 252 THR A N 1
ATOM 1958 C CA . THR A 1 252 ? 16.797 -5.116 2.027 1.00 93.62 252 THR A CA 1
ATOM 1959 C C . THR A 1 252 ? 16.610 -6.413 2.820 1.00 93.62 252 THR A C 1
ATOM 1961 O O . THR A 1 252 ? 16.674 -6.392 4.046 1.00 93.62 252 THR A O 1
ATOM 1964 N N . GLY A 1 253 ? 16.320 -7.532 2.144 1.00 88.69 253 GLY A N 1
ATOM 1965 C CA . GLY A 1 253 ? 15.989 -8.821 2.751 1.00 88.69 253 GLY A CA 1
ATOM 1966 C C . GLY A 1 253 ? 14.596 -8.874 3.387 1.00 88.69 253 GLY A C 1
ATOM 1967 O O . GLY A 1 253 ? 14.160 -9.949 3.798 1.00 88.69 253 GLY A O 1
ATOM 1968 N N . ARG A 1 254 ? 13.883 -7.739 3.457 1.00 89.38 254 ARG A N 1
ATOM 1969 C CA . ARG A 1 254 ? 12.582 -7.626 4.125 1.00 89.38 254 ARG A CA 1
ATOM 1970 C C . ARG A 1 254 ? 11.410 -7.746 3.158 1.00 89.38 254 ARG A C 1
ATOM 1972 O O . ARG A 1 254 ? 10.512 -8.548 3.404 1.00 89.38 254 ARG A O 1
ATOM 1979 N N . ALA A 1 255 ? 11.411 -6.958 2.084 1.00 86.75 255 ALA A N 1
ATOM 1980 C CA . ALA A 1 255 ? 10.322 -6.918 1.111 1.00 86.75 255 ALA A CA 1
ATOM 1981 C C . ALA A 1 255 ? 10.674 -7.748 -0.127 1.00 86.75 255 ALA A C 1
ATOM 1983 O O . ALA A 1 255 ? 11.524 -7.354 -0.918 1.00 86.75 255 ALA A O 1
ATOM 1984 N N . LYS A 1 256 ? 10.012 -8.893 -0.312 1.00 85.25 256 LYS A N 1
ATOM 1985 C CA . LYS A 1 256 ? 10.182 -9.714 -1.522 1.00 85.25 256 LYS A CA 1
ATOM 1986 C C . LYS A 1 256 ? 9.222 -9.242 -2.612 1.00 85.25 256 LYS A C 1
ATOM 1988 O O . LYS A 1 256 ? 8.038 -9.081 -2.313 1.00 85.25 256 LYS A O 1
ATOM 1993 N N . SER A 1 257 ? 9.676 -9.089 -3.858 1.00 78.44 257 SER A N 1
ATOM 1994 C CA . SER A 1 257 ? 8.741 -8.920 -4.978 1.00 78.44 257 SER A CA 1
ATOM 1995 C C . SER A 1 257 ? 8.073 -10.267 -5.233 1.00 78.44 257 SER A C 1
ATOM 1997 O O . SER A 1 257 ? 8.701 -11.221 -5.692 1.00 78.44 257 SER A O 1
ATOM 1999 N N . ALA A 1 258 ? 6.817 -10.385 -4.812 1.00 63.28 258 ALA A N 1
ATOM 2000 C CA . ALA A 1 258 ? 6.090 -11.653 -4.816 1.00 63.28 258 ALA A CA 1
ATOM 2001 C C . ALA A 1 258 ? 5.208 -11.813 -6.058 1.00 63.28 258 ALA A C 1
ATOM 2003 O O . ALA A 1 258 ? 4.836 -12.934 -6.393 1.00 63.28 258 ALA A O 1
ATOM 2004 N N . PHE A 1 259 ? 4.885 -10.709 -6.738 1.00 62.41 259 PHE A N 1
ATOM 2005 C CA . PHE A 1 259 ? 4.049 -10.724 -7.928 1.00 62.41 259 PHE A CA 1
ATOM 2006 C C . PHE A 1 259 ? 4.497 -9.676 -8.966 1.00 62.41 259 PHE A C 1
ATOM 2008 O O . PHE A 1 259 ? 4.711 -8.514 -8.599 1.00 62.41 259 PHE A O 1
ATOM 2015 N N . PRO A 1 260 ? 4.584 -10.066 -10.253 1.00 59.12 260 PRO A N 1
ATOM 2016 C CA . PRO A 1 260 ? 4.344 -11.431 -10.736 1.00 59.12 260 PRO A CA 1
ATOM 2017 C C . PRO A 1 260 ? 5.489 -12.400 -10.387 1.00 59.12 260 PRO A C 1
ATOM 2019 O O . PRO A 1 260 ? 5.220 -13.571 -10.153 1.00 59.12 260 PRO A O 1
ATOM 2022 N N . HIS A 1 261 ? 6.732 -11.920 -10.250 1.00 75.31 261 HIS A N 1
ATOM 2023 C CA . HIS A 1 261 ? 7.914 -12.722 -9.900 1.00 75.31 261 HIS A CA 1
ATOM 2024 C C . HIS A 1 261 ? 8.989 -11.860 -9.202 1.00 75.31 261 HIS A C 1
ATOM 2026 O O . HIS A 1 261 ? 8.887 -10.631 -9.258 1.00 75.31 261 HIS A O 1
ATOM 2032 N N . PRO A 1 262 ? 10.035 -12.465 -8.596 1.00 84.88 262 PRO A N 1
ATOM 2033 C CA . PRO A 1 262 ? 11.247 -11.736 -8.213 1.00 84.88 262 PRO A CA 1
ATOM 2034 C C . PRO A 1 262 ? 11.834 -10.964 -9.397 1.00 84.88 262 PRO A C 1
ATOM 2036 O O . PRO A 1 262 ? 11.690 -11.409 -10.542 1.00 84.88 262 PRO A O 1
ATOM 2039 N N . ALA A 1 263 ? 12.520 -9.853 -9.124 1.00 87.69 263 ALA A N 1
ATOM 2040 C CA . ALA A 1 263 ? 12.931 -8.874 -10.133 1.00 87.69 263 ALA A CA 1
ATOM 2041 C C . ALA A 1 263 ? 13.598 -9.499 -11.369 1.00 87.69 263 ALA A C 1
ATOM 2043 O O . ALA A 1 263 ? 13.187 -9.232 -12.495 1.00 87.69 263 ALA A O 1
ATOM 2044 N N . ASP A 1 264 ? 14.580 -10.381 -11.169 1.00 86.94 264 ASP A N 1
ATOM 2045 C CA . ASP A 1 264 ? 15.343 -10.987 -12.267 1.00 86.94 264 ASP A CA 1
ATOM 2046 C C . ASP A 1 264 ? 14.502 -11.941 -13.126 1.00 86.94 264 ASP A C 1
ATOM 2048 O O . ASP A 1 264 ? 14.602 -11.934 -14.353 1.00 86.94 264 ASP A O 1
ATOM 2052 N N . LEU A 1 265 ? 13.634 -12.742 -12.497 1.00 84.44 265 LEU A N 1
ATOM 2053 C CA . LEU A 1 265 ? 12.729 -13.633 -13.223 1.00 84.44 265 LEU A CA 1
ATOM 2054 C C . LEU A 1 265 ? 11.669 -12.823 -13.977 1.00 84.44 265 LEU A C 1
ATOM 2056 O O . LEU A 1 265 ? 11.335 -13.149 -15.117 1.00 84.44 265 LEU A O 1
ATOM 2060 N N . TYR A 1 266 ? 11.166 -11.747 -13.368 1.00 85.38 266 TYR A N 1
ATOM 2061 C CA . TYR A 1 266 ? 10.208 -10.867 -14.022 1.00 85.38 266 TYR A CA 1
ATOM 2062 C C . TYR A 1 266 ? 10.839 -10.135 -15.215 1.00 85.38 266 TYR A C 1
ATOM 2064 O O . TYR A 1 266 ? 10.239 -10.100 -16.292 1.00 85.38 266 TYR A O 1
ATOM 2072 N N . GLU A 1 267 ? 12.066 -9.625 -15.079 1.00 87.44 267 GLU A N 1
ATOM 2073 C CA . GLU A 1 267 ? 12.822 -9.008 -16.177 1.00 87.44 267 GLU A CA 1
ATOM 2074 C C . GLU A 1 267 ? 13.078 -10.006 -17.308 1.00 87.44 267 GLU A C 1
ATOM 2076 O O . GLU A 1 267 ? 12.868 -9.688 -18.481 1.00 87.44 267 GLU A O 1
ATOM 2081 N N . PHE A 1 268 ? 13.462 -11.237 -16.975 1.00 83.50 268 PHE A N 1
ATOM 2082 C CA . PHE A 1 268 ? 13.664 -12.295 -17.960 1.00 83.50 268 PHE A CA 1
ATOM 2083 C C . PHE A 1 268 ? 12.387 -12.587 -18.757 1.00 83.50 268 PHE A C 1
ATOM 2085 O O . PHE A 1 268 ? 12.416 -12.576 -19.988 1.00 83.50 268 PHE A O 1
ATOM 2092 N N . ILE A 1 269 ? 11.253 -12.785 -18.077 1.00 80.19 269 ILE A N 1
ATOM 2093 C CA . ILE A 1 269 ? 9.967 -13.095 -18.718 1.00 80.19 269 ILE A CA 1
ATOM 2094 C C . ILE A 1 269 ? 9.490 -11.928 -19.593 1.00 80.19 269 ILE A C 1
ATOM 2096 O O . ILE A 1 269 ? 9.137 -12.138 -20.757 1.00 80.19 269 ILE A O 1
ATOM 2100 N N . THR A 1 270 ? 9.499 -10.704 -19.059 1.00 78.75 270 THR A N 1
ATOM 2101 C CA . THR A 1 270 ? 8.956 -9.514 -19.744 1.00 78.75 270 THR A CA 1
ATOM 2102 C C . THR A 1 270 ? 9.804 -9.043 -20.910 1.00 78.75 270 THR A C 1
ATOM 2104 O O . THR A 1 270 ? 9.257 -8.611 -21.921 1.00 78.75 270 THR A O 1
ATOM 2107 N N . SER A 1 271 ? 11.127 -9.172 -20.816 1.00 77.19 271 SER A N 1
ATOM 2108 C CA . SER A 1 271 ? 12.034 -8.794 -21.902 1.00 77.19 271 SER A CA 1
ATOM 2109 C C . SER A 1 271 ? 11.911 -9.695 -23.132 1.00 77.19 271 SER A C 1
ATOM 2111 O O . SER A 1 271 ? 12.463 -9.368 -24.180 1.00 77.19 271 SER A O 1
ATOM 2113 N N . LYS A 1 272 ? 11.236 -10.851 -23.016 1.00 73.81 272 LYS A N 1
ATOM 2114 C CA . LYS A 1 272 ? 11.193 -11.904 -24.045 1.00 73.81 272 LYS A CA 1
ATOM 2115 C C . LYS A 1 272 ? 12.586 -12.339 -24.523 1.00 73.81 272 LYS A C 1
ATOM 2117 O O . LYS A 1 272 ? 12.702 -13.007 -25.547 1.00 73.81 272 LYS A O 1
ATOM 2122 N N . THR A 1 273 ? 13.648 -12.017 -23.780 1.00 71.81 273 THR A N 1
ATOM 2123 C CA . THR A 1 273 ? 15.032 -12.406 -24.105 1.00 71.81 273 THR A CA 1
ATOM 2124 C C . THR A 1 273 ? 15.179 -13.919 -24.174 1.00 71.81 273 THR A C 1
ATOM 2126 O O . THR A 1 273 ? 15.899 -14.440 -25.022 1.00 71.81 273 THR A O 1
ATOM 2129 N N . TRP A 1 274 ? 14.401 -14.635 -23.363 1.00 74.00 274 TRP A N 1
ATOM 2130 C CA . TRP A 1 274 ? 14.259 -16.083 -23.429 1.00 74.00 274 TRP A CA 1
ATOM 2131 C C . TRP A 1 274 ? 13.856 -16.587 -24.821 1.00 74.00 274 TRP A C 1
ATOM 2133 O O . TRP A 1 274 ? 14.370 -17.612 -25.258 1.00 74.00 274 TRP A O 1
ATOM 2143 N N . MET A 1 275 ? 13.007 -15.860 -25.557 1.00 73.62 275 MET A N 1
ATOM 2144 C CA . MET A 1 275 ? 12.620 -16.232 -26.921 1.00 73.62 275 MET A CA 1
ATOM 2145 C C . MET A 1 275 ? 13.799 -16.122 -27.885 1.00 73.62 275 MET A C 1
ATOM 2147 O O . MET A 1 275 ? 13.945 -16.977 -28.753 1.00 73.62 275 MET A O 1
ATOM 2151 N N . ALA A 1 276 ? 14.653 -15.106 -27.726 1.00 69.81 276 ALA A N 1
ATOM 2152 C CA . ALA A 1 276 ? 15.856 -14.958 -28.540 1.00 69.81 276 ALA A CA 1
ATOM 2153 C C . ALA A 1 276 ? 16.829 -16.124 -28.300 1.00 69.81 276 ALA A C 1
ATOM 2155 O O . ALA A 1 276 ? 17.323 -16.718 -29.255 1.00 69.81 276 ALA A O 1
ATOM 2156 N N . THR A 1 277 ? 17.032 -16.519 -27.039 1.00 73.00 277 THR A N 1
ATOM 2157 C CA . THR A 1 277 ? 17.844 -17.694 -26.682 1.00 73.00 277 THR A CA 1
ATOM 2158 C C . THR A 1 277 ? 17.241 -18.998 -27.209 1.00 73.00 277 THR A C 1
ATOM 2160 O O . THR A 1 277 ? 17.957 -19.855 -27.715 1.00 73.00 277 THR A O 1
ATOM 2163 N N . LEU A 1 278 ? 15.921 -19.167 -27.131 1.00 73.25 278 LEU A N 1
ATOM 2164 C CA . LEU A 1 278 ? 15.265 -20.355 -27.680 1.00 73.25 278 LEU A CA 1
ATOM 2165 C C . LEU A 1 278 ? 15.335 -20.400 -29.213 1.00 73.25 278 LEU A C 1
ATOM 2167 O O . LEU A 1 278 ? 15.501 -21.475 -29.786 1.00 73.25 278 LEU A O 1
ATOM 2171 N N . ALA A 1 279 ? 15.263 -19.249 -29.883 1.00 69.62 279 ALA A N 1
ATOM 2172 C CA . ALA A 1 279 ? 15.374 -19.164 -31.335 1.00 69.62 279 ALA A CA 1
ATOM 2173 C C . ALA A 1 279 ? 16.768 -19.558 -31.851 1.00 69.62 279 ALA A C 1
ATOM 2175 O O . ALA A 1 279 ? 16.879 -20.154 -32.923 1.00 69.62 279 ALA A O 1
ATOM 2176 N N . THR A 1 280 ? 17.834 -19.291 -31.087 1.00 67.19 280 THR A N 1
ATOM 2177 C CA . THR A 1 280 ? 19.190 -19.757 -31.432 1.00 67.19 280 THR A CA 1
ATOM 2178 C C . THR A 1 280 ? 19.395 -21.247 -31.150 1.00 67.19 280 THR A C 1
ATOM 2180 O O . THR A 1 280 ? 20.295 -21.860 -31.716 1.00 67.19 280 THR A O 1
ATOM 2183 N N . GLN A 1 281 ? 18.516 -21.864 -30.357 1.00 74.00 281 GLN A N 1
ATOM 2184 C CA . GLN A 1 281 ? 18.454 -23.310 -30.119 1.00 74.00 281 GLN A CA 1
ATOM 2185 C C . GLN A 1 281 ? 17.401 -24.011 -30.996 1.00 74.00 281 GLN A C 1
ATOM 2187 O O . GLN A 1 281 ? 16.910 -25.088 -30.646 1.00 74.00 281 GLN A O 1
ATOM 2192 N N . SER A 1 282 ? 17.056 -23.420 -32.146 1.00 66.12 282 SER A N 1
ATOM 2193 C CA . SER A 1 282 ? 16.001 -23.894 -33.056 1.00 66.12 282 SER A CA 1
ATOM 2194 C C . SER A 1 282 ? 16.113 -25.377 -33.425 1.00 66.12 282 SER A C 1
ATOM 2196 O O . SER A 1 282 ? 15.093 -26.060 -33.495 1.00 66.12 282 SER A O 1
ATOM 2198 N N . GLN A 1 283 ? 17.329 -25.909 -33.583 1.00 69.44 283 GLN A N 1
ATOM 2199 C CA . GLN A 1 283 ? 17.560 -27.325 -33.900 1.00 69.44 283 GLN A CA 1
ATOM 2200 C C . GLN A 1 283 ? 17.156 -28.271 -32.759 1.00 69.44 283 GLN A C 1
ATOM 2202 O O . GLN A 1 283 ? 16.555 -29.316 -33.007 1.00 69.44 283 GLN A O 1
ATOM 2207 N N . THR A 1 284 ? 17.441 -27.899 -31.510 1.00 76.19 284 THR A N 1
ATOM 2208 C CA . THR A 1 284 ? 17.122 -28.711 -30.325 1.00 76.19 284 THR A CA 1
ATOM 2209 C C . THR A 1 284 ? 15.654 -28.559 -29.927 1.00 76.19 284 THR A C 1
ATOM 2211 O O . THR A 1 284 ? 15.003 -29.533 -29.558 1.00 76.19 284 THR A O 1
ATOM 2214 N N . MET A 1 285 ? 15.117 -27.340 -30.032 1.00 71.06 285 MET A N 1
ATOM 2215 C CA . MET A 1 285 ? 13.764 -26.984 -29.582 1.00 71.06 285 MET A CA 1
ATOM 2216 C C . MET A 1 285 ? 12.698 -27.095 -30.684 1.00 71.06 285 MET A C 1
ATOM 2218 O O . MET A 1 285 ? 11.518 -26.893 -30.410 1.00 71.06 285 MET A O 1
ATOM 2222 N N . ARG A 1 286 ? 13.092 -27.413 -31.929 1.00 72.75 286 ARG A N 1
ATOM 2223 C CA . ARG A 1 286 ? 12.221 -27.464 -33.123 1.00 72.75 286 ARG A CA 1
ATOM 2224 C C . ARG A 1 286 ? 11.402 -26.183 -33.338 1.00 72.75 286 ARG A C 1
ATOM 2226 O O . ARG A 1 286 ? 10.261 -26.238 -33.794 1.00 72.75 286 ARG A O 1
ATOM 2233 N N . LEU A 1 287 ? 11.976 -25.033 -32.998 1.00 62.19 287 LEU A N 1
ATOM 2234 C CA . LEU A 1 287 ? 11.342 -23.731 -33.203 1.00 62.19 287 LEU A CA 1
ATOM 2235 C C . LEU A 1 287 ? 11.658 -23.196 -34.608 1.00 62.19 287 LEU A C 1
ATOM 2237 O O . LEU A 1 287 ? 12.745 -23.476 -35.122 1.00 62.19 287 LEU A O 1
ATOM 2241 N N . PRO A 1 288 ? 10.755 -22.413 -35.232 1.00 61.06 288 PRO A N 1
ATOM 2242 C CA . PRO A 1 288 ? 11.074 -21.700 -36.464 1.00 61.06 288 PRO A CA 1
ATOM 2243 C C . PRO A 1 288 ? 12.323 -20.835 -36.266 1.00 61.06 288 PRO A C 1
ATOM 2245 O O . PRO A 1 288 ? 12.477 -20.201 -35.222 1.00 61.06 288 PRO A O 1
ATOM 2248 N N . ALA A 1 289 ? 13.219 -20.806 -37.253 1.00 64.25 289 ALA A N 1
ATOM 2249 C CA . ALA A 1 289 ? 14.377 -19.921 -37.204 1.00 64.25 289 ALA A CA 1
ATOM 2250 C C . ALA A 1 289 ? 13.904 -18.458 -37.155 1.00 64.25 289 ALA A C 1
ATOM 2252 O O . ALA A 1 289 ? 13.152 -18.019 -38.027 1.00 64.25 289 ALA A O 1
ATOM 2253 N N . CYS A 1 290 ? 14.337 -17.712 -36.138 1.00 64.50 290 CYS A N 1
ATOM 2254 C CA . CYS A 1 290 ? 14.053 -16.283 -36.014 1.00 64.50 290 CYS A CA 1
ATOM 2255 C C . CYS A 1 290 ? 15.302 -15.466 -36.344 1.00 64.50 290 CYS A C 1
ATOM 2257 O O . CYS A 1 290 ? 16.427 -15.915 -36.128 1.00 64.50 290 CYS A O 1
ATOM 2259 N N . VAL A 1 291 ? 15.090 -14.240 -36.815 1.00 65.69 291 VAL A N 1
ATOM 2260 C CA . VAL A 1 291 ? 16.154 -13.296 -37.169 1.00 65.69 291 VAL A CA 1
ATOM 2261 C C . VAL A 1 291 ? 15.921 -11.968 -36.450 1.00 65.69 291 VAL A C 1
ATOM 2263 O O . VAL A 1 291 ? 14.776 -11.546 -36.282 1.00 65.69 291 VAL A O 1
ATOM 2266 N N . MET A 1 292 ? 16.991 -11.319 -35.981 1.00 60.91 292 MET A N 1
ATOM 2267 C CA . MET A 1 292 ? 16.888 -9.990 -35.369 1.00 60.91 292 MET A CA 1
ATOM 2268 C C . MET A 1 292 ? 16.836 -8.922 -36.463 1.00 60.91 292 MET A C 1
ATOM 2270 O O . MET A 1 292 ? 17.678 -8.909 -37.355 1.00 60.91 292 MET A O 1
ATOM 2274 N N . ALA A 1 293 ? 15.879 -8.001 -36.373 1.00 65.50 293 ALA A N 1
ATOM 2275 C CA . ALA A 1 293 ? 15.784 -6.834 -37.245 1.00 65.50 293 ALA A CA 1
ATOM 2276 C C . ALA A 1 293 ? 15.610 -5.571 -36.395 1.00 65.50 293 ALA A C 1
ATOM 2278 O O . ALA A 1 293 ? 14.935 -5.605 -35.364 1.00 65.50 293 ALA A O 1
ATOM 2279 N N . SER A 1 294 ? 16.222 -4.457 -36.806 1.00 63.06 294 SER A N 1
ATOM 2280 C CA . SER A 1 294 ? 16.044 -3.189 -36.097 1.00 63.06 294 SER A CA 1
ATOM 2281 C C . SER A 1 294 ? 14.619 -2.663 -36.283 1.00 63.06 294 SER A C 1
ATOM 2283 O O . SER A 1 294 ? 13.989 -2.867 -37.324 1.00 63.06 294 SER A O 1
ATOM 2285 N N . ARG A 1 295 ? 14.111 -1.950 -35.272 1.00 59.47 295 ARG A N 1
ATOM 2286 C CA . ARG A 1 295 ? 12.785 -1.321 -35.327 1.00 59.47 295 ARG A CA 1
ATOM 2287 C C . ARG A 1 295 ? 12.666 -0.371 -36.521 1.00 59.47 295 ARG A C 1
ATOM 2289 O O . ARG A 1 295 ? 11.678 -0.444 -37.243 1.00 59.47 295 ARG A O 1
ATOM 2296 N N . ASP A 1 296 ? 13.685 0.447 -36.772 1.00 64.38 296 ASP A N 1
ATOM 2297 C CA . ASP A 1 296 ? 13.691 1.414 -37.877 1.00 64.38 296 ASP A CA 1
ATOM 2298 C C . ASP A 1 296 ? 13.626 0.734 -39.248 1.00 64.38 296 ASP A C 1
ATOM 2300 O O . ASP A 1 296 ? 12.924 1.198 -40.150 1.00 64.38 296 ASP A O 1
ATOM 2304 N N . ALA A 1 297 ? 14.288 -0.417 -39.402 1.00 71.62 297 ALA A N 1
ATOM 2305 C CA . ALA A 1 297 ? 14.183 -1.220 -40.615 1.00 71.62 297 ALA A CA 1
ATOM 2306 C C . ALA A 1 297 ? 12.757 -1.767 -40.801 1.00 71.62 297 ALA A C 1
ATOM 2308 O O . ALA A 1 297 ? 12.229 -1.754 -41.908 1.00 71.62 297 ALA A O 1
ATOM 2309 N N . ILE A 1 298 ? 12.101 -2.209 -39.723 1.00 70.94 298 ILE A N 1
ATOM 2310 C CA . ILE A 1 298 ? 10.723 -2.722 -39.781 1.00 70.94 298 ILE A CA 1
ATOM 2311 C C . ILE A 1 298 ? 9.729 -1.607 -40.124 1.00 70.94 298 ILE A C 1
ATOM 2313 O O . ILE A 1 298 ? 8.823 -1.825 -40.929 1.00 70.94 298 ILE A O 1
ATOM 2317 N N . LEU A 1 299 ? 9.896 -0.430 -39.518 1.00 62.62 299 LEU A N 1
ATOM 2318 C CA . LEU A 1 299 ? 9.030 0.728 -39.742 1.00 62.62 299 LEU A CA 1
ATOM 2319 C C . LEU A 1 299 ? 9.187 1.308 -41.150 1.00 62.62 299 LEU A C 1
ATOM 2321 O O . LEU A 1 299 ? 8.207 1.777 -41.721 1.00 62.62 299 LEU A O 1
ATOM 2325 N N . SER A 1 300 ? 10.393 1.258 -41.717 1.00 77.19 300 SER A N 1
ATOM 2326 C CA . SER A 1 300 ? 10.637 1.688 -43.099 1.00 77.19 300 SER A CA 1
ATOM 2327 C C . SER A 1 300 ? 10.148 0.662 -44.126 1.00 77.19 300 SER A C 1
ATOM 2329 O O . SER A 1 300 ? 9.470 1.032 -45.081 1.00 77.19 300 SER A O 1
ATOM 2331 N N . SER A 1 301 ? 10.459 -0.624 -43.941 1.00 84.38 301 SER A N 1
ATOM 2332 C CA . SER A 1 301 ? 9.961 -1.721 -44.776 1.00 84.38 301 SER A CA 1
ATOM 2333 C C . SER A 1 301 ? 10.113 -3.061 -44.057 1.00 84.38 301 SER A C 1
ATOM 2335 O O . SER A 1 301 ? 11.174 -3.691 -44.068 1.00 84.38 301 SER A O 1
ATOM 2337 N N . SER A 1 302 ? 9.016 -3.562 -43.485 1.00 77.56 302 SER A N 1
ATOM 2338 C CA . SER A 1 302 ? 8.990 -4.857 -42.787 1.00 77.56 302 SER A 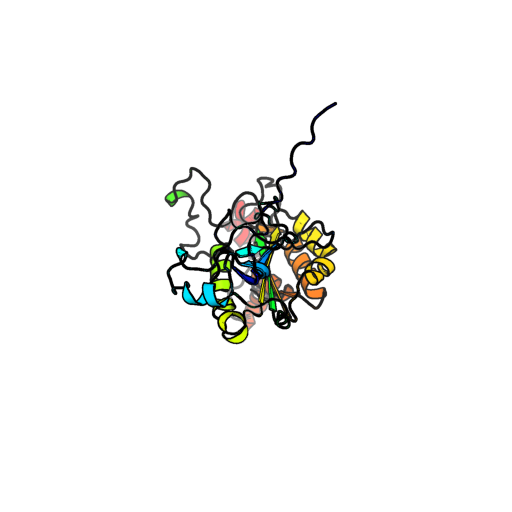CA 1
ATOM 2339 C C . SER A 1 302 ? 9.467 -6.021 -43.663 1.00 77.56 302 SER A C 1
ATOM 2341 O O . SER A 1 302 ? 10.115 -6.951 -43.180 1.00 77.56 302 SER A O 1
ATOM 2343 N N . ARG A 1 303 ? 9.205 -5.951 -44.973 1.00 78.44 303 ARG A N 1
ATOM 2344 C CA . ARG A 1 303 ? 9.599 -6.978 -45.942 1.00 78.44 303 ARG A CA 1
ATOM 2345 C C . ARG A 1 303 ? 11.102 -6.971 -46.222 1.00 78.44 303 ARG A C 1
ATOM 2347 O O . ARG A 1 303 ? 11.700 -8.045 -46.313 1.00 78.44 303 ARG A O 1
ATOM 2354 N N . ASP A 1 304 ? 11.712 -5.796 -46.346 1.00 81.00 304 ASP A N 1
ATOM 2355 C CA . ASP A 1 304 ? 13.149 -5.682 -46.618 1.00 81.00 304 ASP A CA 1
ATOM 2356 C C . ASP A 1 304 ? 13.982 -5.922 -45.361 1.00 81.00 304 ASP A C 1
ATOM 2358 O O . ASP A 1 304 ? 15.035 -6.559 -45.438 1.00 81.00 304 ASP A O 1
ATOM 2362 N N . ALA A 1 305 ? 13.471 -5.515 -44.196 1.00 79.69 305 ALA A N 1
ATOM 2363 C CA . ALA A 1 305 ? 14.035 -5.868 -42.900 1.00 79.69 305 ALA A CA 1
ATOM 2364 C C . ALA A 1 305 ? 14.109 -7.391 -42.723 1.00 79.69 305 ALA A C 1
ATOM 2366 O O . ALA A 1 305 ? 15.174 -7.925 -42.417 1.00 79.69 305 ALA A O 1
ATOM 2367 N N . ALA A 1 306 ? 13.012 -8.103 -43.011 1.00 75.19 306 ALA A N 1
ATOM 2368 C CA . ALA A 1 306 ? 12.981 -9.562 -42.949 1.00 75.19 306 ALA A CA 1
ATOM 2369 C C . ALA A 1 306 ? 13.960 -10.206 -43.945 1.00 75.19 306 ALA A C 1
ATOM 2371 O O . ALA A 1 306 ? 14.717 -11.098 -43.570 1.00 75.19 306 ALA A O 1
ATOM 2372 N N . ARG A 1 307 ? 14.002 -9.746 -45.205 1.00 78.81 307 ARG A N 1
ATOM 2373 C CA . ARG A 1 307 ? 14.957 -10.268 -46.205 1.00 78.81 307 ARG A CA 1
ATOM 2374 C C . ARG A 1 307 ? 16.410 -10.045 -45.819 1.00 78.81 307 ARG A C 1
ATOM 2376 O O . ARG A 1 307 ? 17.235 -10.903 -46.107 1.00 78.81 307 ARG A O 1
ATOM 2383 N N . SER A 1 308 ? 16.725 -8.892 -45.242 1.00 78.00 308 SER A N 1
ATOM 2384 C CA . SER A 1 308 ? 18.098 -8.544 -44.872 1.00 78.00 308 SER A CA 1
ATOM 2385 C C . SER A 1 308 ? 18.560 -9.339 -43.659 1.00 78.00 308 SER A C 1
ATOM 2387 O O . SER A 1 308 ? 19.703 -9.766 -43.624 1.00 78.00 308 SER A O 1
ATOM 2389 N N . ALA A 1 309 ? 17.658 -9.591 -42.710 1.00 69.88 309 ALA A N 1
ATOM 2390 C CA . ALA A 1 309 ? 17.948 -10.360 -41.508 1.00 69.88 309 ALA A CA 1
ATOM 2391 C C . ALA A 1 309 ? 18.058 -11.882 -41.763 1.00 69.88 309 ALA A C 1
ATOM 2393 O O . ALA A 1 309 ? 18.628 -12.592 -40.944 1.00 69.88 309 ALA A O 1
ATOM 2394 N N . MET A 1 310 ? 17.527 -12.384 -42.888 1.00 70.06 310 MET A N 1
ATOM 2395 C CA . MET A 1 310 ? 17.639 -13.790 -43.322 1.00 70.06 310 MET A CA 1
ATOM 2396 C C . MET A 1 310 ? 18.902 -14.111 -44.147 1.00 70.06 310 MET A C 1
ATOM 2398 O O . MET A 1 310 ? 19.050 -15.255 -44.579 1.00 70.06 310 MET A O 1
ATOM 2402 N N . LYS A 1 311 ? 19.768 -13.127 -44.418 1.00 67.50 311 LYS A N 1
ATOM 2403 C CA . LYS A 1 311 ? 21.057 -13.319 -45.106 1.00 67.50 311 LYS A CA 1
ATOM 2404 C C . LYS A 1 311 ? 22.182 -13.497 -44.099 1.00 67.50 311 LYS A C 1
ATOM 2406 O O . LYS A 1 311 ? 23.082 -14.304 -44.410 1.00 67.50 311 LYS A O 1
#

Sequence (311 aa):
APMPVGASAAAKSDRVAVQFFLTVDLTDTAAPFVARQSGTSLQLRQSHGWLNGYLHASSLDDARKQYTAGKELSWPLVTPHEEYLFVNRHGKAMPNPELRVSIEDLREPGMTPQQTELSIVFVRWGGRHRIGESAPGVLEKETADPSWGVFGAPPSDWYMDAVVKEGVMSHPLLGQSTRSCEVLSLFLGSDADLRAVVTEAKQLTAMMSGRRAASFWMLWPADFDTTWESESYLGFVDRRKLFAAQRALEATGRAKSAFPHPADLYEFITSKTWMATLATQSQTMRLPACVMASRDAILSSSRDAARSAMK

Foldseek 3Di:
DDDDDDDPPDPPQLWAKKKFWAAWQLQDQATKWWWQDDPAPWTKTWRTDIAIWTWNDNDLVVLVVQDDPPPQVSAIWIWTDPVTFIAGLQRHTDPGDTDRGHSLRIDHPPPPRLQQAEEEEEEAASAPDFAPDDDPPDDPVGPPPVPAPPPRDQLHSVVVSCCCVVPQLPDPPCRDPRVSYIYIYTHDQALVVLVSLLVCLLSVLVSGRHPAYEYEYRAAADDDDDDPPVGDDHRYYHNVSNLSSQVSNVVSVHYAHVPPHRSVVVSCVRVCVVVVVVLVVCVVNVDPRDFDFDPVCCVVPVVVSRVVRVD

Radius of gyration: 24.87 Å; chains: 1; bounding box: 48×76×77 Å

Secondary structure (DSSP, 8-state):
-PPPPP---------EEEEEEE---TT-TT--EEEE-SS-SS-EEEEEEEEEEEESSS-HHHHHHH--TT-GGGSPEEEE-TT--EE-TTS-B-PPPPEE--GGGEE-TTS------EEEEEEEE-SSS-TTPPPTTS-HHHHS-TTS-TT-----HHHHHHIIIIIITTSIIIIITT--EEEEEEEE-SHHHHHHHHHHHHHHHHT--SSEEEEEEE-EEE---S---S---TTEEEHHHHHHHHHHHHTTSSEEEEES--HHHHHHHHTTHHHHHHHHTHHHHTPPP-----HHHHHHHHHHHHHHHT-